Protein AF-A0A2A4J6N5-F1 (afdb_monomer)

Mean predicted aligned error: 14.8 Å

Secondary structure (DSSP, 8-state):
---THHHHHHHHHHHHHHTT-TTTTSS-TTPPPSS-HHHHHHHHHHHHSSSHHHHHHHHHHHHHHHHTGGGHHHHHHHHHHHHHHHHHHHH-HHHHHT-S-HHHHHHHHHHHHHHHHHHHHHSTT-TTSTT-SS-HHHHHHHHHHS-HHHHHHHHHHHHHHHHHHS-HHHHHHHHHHHHHHHHHHHHHSTT-TTSTT-SS-HHHHHHHHHTS-HHHHHHHHHHHHHH-SSTTSTTS-HHHHHHHH-

Solvent-accessible surface area (backbone atoms only — not comparable to full-atom values): 14024 Å² total; per-residue (Å²): 130,89,60,71,58,61,60,49,54,50,53,48,50,54,52,38,57,74,70,61,43,72,70,66,71,73,46,61,95,89,61,76,68,96,69,46,73,67,57,52,51,54,50,50,59,42,63,70,42,86,52,41,70,58,51,52,50,39,50,52,52,38,49,52,35,69,77,38,57,92,46,43,62,62,52,44,50,50,34,29,50,52,27,49,49,36,50,52,44,67,71,34,65,72,56,47,68,67,50,92,45,74,64,56,58,55,46,43,55,50,49,28,53,49,29,49,52,41,34,31,69,59,38,95,74,30,40,86,40,94,84,33,84,41,65,56,67,59,53,50,55,53,40,71,73,42,60,63,90,68,24,47,68,54,52,48,50,54,51,47,50,59,49,60,70,58,32,70,67,52,53,50,46,52,52,49,51,53,52,50,50,50,38,51,44,17,68,71,40,95,73,21,38,49,29,90,85,36,95,50,65,53,66,60,52,53,54,54,39,70,73,43,61,63,92,67,26,50,69,54,51,47,46,57,68,72,67,41,70,37,68,84,40,89,70,28,53,67,70,55,52,57,67,69,71,110

Organism: Heliothis virescens (NCBI:txid7102)

Structure (mmCIF, N/CA/C/O backbone):
data_AF-A0A2A4J6N5-F1
#
_entry.id   AF-A0A2A4J6N5-F1
#
loop_
_atom_site.group_PDB
_atom_site.id
_atom_site.type_symbol
_atom_site.label_atom_id
_atom_site.label_alt_id
_atom_site.label_comp_id
_atom_site.label_asym_id
_atom_site.label_entity_id
_atom_site.label_seq_id
_atom_site.pdbx_PDB_ins_code
_atom_site.Cartn_x
_atom_site.Cartn_y
_atom_site.Cartn_z
_atom_site.occupancy
_atom_site.B_iso_or_equiv
_atom_site.auth_seq_id
_atom_site.auth_comp_id
_atom_site.auth_asym_id
_atom_site.auth_atom_id
_atom_site.pdbx_PDB_model_num
ATOM 1 N N . MET A 1 1 ? 11.118 7.724 3.284 1.00 55.56 1 MET A N 1
ATOM 2 C CA . MET A 1 1 ? 11.619 8.222 1.982 1.00 55.56 1 MET A CA 1
ATOM 3 C C . MET A 1 1 ? 12.336 9.568 2.136 1.00 55.56 1 MET A C 1
ATOM 5 O O . MET A 1 1 ? 11.931 10.538 1.517 1.00 55.56 1 MET A O 1
ATOM 9 N N . LYS A 1 2 ? 13.372 9.665 2.982 1.00 60.84 2 LYS A N 1
ATOM 10 C CA . LYS A 1 2 ? 14.156 10.911 3.144 1.00 60.84 2 LYS A CA 1
ATOM 11 C C . LYS A 1 2 ? 15.589 10.794 2.605 1.00 60.84 2 LYS A C 1
ATOM 13 O O . LYS A 1 2 ? 16.349 11.743 2.703 1.00 60.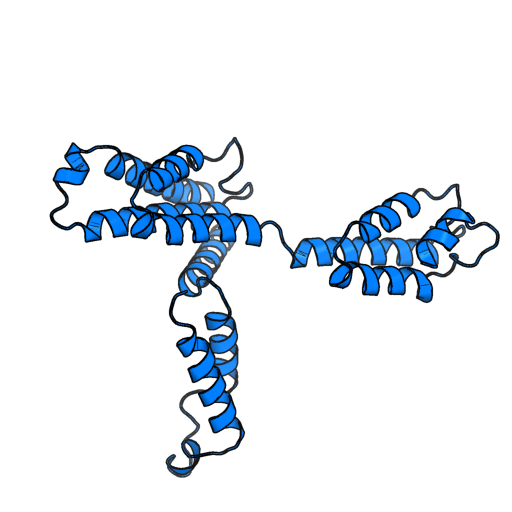84 2 LYS A O 1
ATOM 18 N N . THR A 1 3 ? 15.935 9.649 2.017 1.00 76.56 3 THR A N 1
ATOM 19 C CA . THR A 1 3 ? 17.314 9.313 1.645 1.00 76.56 3 THR A CA 1
ATOM 20 C C . THR A 1 3 ? 17.368 8.898 0.172 1.00 76.56 3 THR A C 1
ATOM 22 O O . THR A 1 3 ? 17.464 7.708 -0.123 1.00 76.56 3 THR A O 1
ATOM 25 N N . PRO A 1 4 ? 17.251 9.852 -0.774 1.00 78.31 4 PRO A N 1
ATOM 26 C CA . PRO A 1 4 ? 17.323 9.555 -2.209 1.00 78.31 4 PRO A CA 1
ATOM 27 C C . PRO A 1 4 ? 18.688 8.982 -2.625 1.00 78.31 4 PRO A C 1
ATOM 29 O O . PRO A 1 4 ? 18.769 8.275 -3.626 1.00 78.31 4 PRO A O 1
ATOM 32 N N . ALA A 1 5 ? 19.733 9.232 -1.826 1.00 85.56 5 ALA A N 1
ATOM 33 C CA . ALA A 1 5 ? 21.075 8.694 -2.026 1.00 85.56 5 ALA A CA 1
ATOM 34 C C . ALA A 1 5 ? 21.085 7.164 -2.171 1.00 85.56 5 ALA A C 1
ATOM 36 O O . ALA A 1 5 ? 21.740 6.666 -3.067 1.00 85.56 5 ALA A O 1
ATOM 37 N N . ILE A 1 6 ? 20.258 6.421 -1.422 1.00 86.44 6 ILE A N 1
ATOM 38 C CA . ILE A 1 6 ? 20.251 4.944 -1.464 1.00 86.44 6 ILE A CA 1
ATOM 39 C C . ILE A 1 6 ? 20.025 4.407 -2.888 1.00 86.44 6 ILE A C 1
ATOM 41 O O . ILE A 1 6 ? 20.745 3.521 -3.343 1.00 86.44 6 ILE A O 1
ATOM 45 N N . GLN A 1 7 ? 19.040 4.949 -3.614 1.00 85.50 7 GLN A N 1
ATOM 46 C CA . GLN A 1 7 ? 18.772 4.522 -4.992 1.00 85.50 7 GLN A CA 1
ATOM 47 C C . GLN A 1 7 ? 19.871 4.986 -5.956 1.00 85.50 7 GLN A C 1
ATOM 49 O O . GLN A 1 7 ? 20.209 4.262 -6.894 1.00 85.50 7 GLN A O 1
ATOM 54 N N . ASN A 1 8 ? 20.419 6.186 -5.740 1.00 88.12 8 ASN A N 1
ATOM 55 C CA . ASN A 1 8 ? 21.475 6.746 -6.580 1.00 88.12 8 ASN A CA 1
ATOM 56 C C . ASN A 1 8 ? 22.780 5.954 -6.427 1.00 88.12 8 ASN A C 1
ATOM 58 O O . ASN A 1 8 ? 23.308 5.462 -7.421 1.00 88.12 8 ASN A O 1
ATOM 62 N N . ASP A 1 9 ? 23.225 5.742 -5.193 1.00 91.12 9 ASP A N 1
ATOM 63 C CA . ASP A 1 9 ? 24.436 5.004 -4.842 1.00 91.12 9 ASP A CA 1
ATOM 64 C C . ASP A 1 9 ? 24.364 3.575 -5.383 1.00 91.12 9 ASP A C 1
ATOM 66 O O . ASP A 1 9 ? 25.301 3.097 -6.024 1.00 91.12 9 ASP A O 1
ATOM 70 N N . PHE A 1 10 ? 23.211 2.913 -5.239 1.00 90.00 10 PHE A N 1
ATOM 71 C CA . PHE A 1 10 ? 23.018 1.578 -5.797 1.00 90.00 10 PHE A CA 1
ATOM 72 C C . PHE A 1 10 ? 23.014 1.571 -7.337 1.00 90.00 10 PHE A C 1
ATOM 74 O O . PHE A 1 10 ? 23.595 0.686 -7.969 1.00 90.00 10 PHE A O 1
ATOM 81 N N . SER A 1 11 ? 22.421 2.587 -7.968 1.00 87.88 11 SER A N 1
ATOM 82 C CA . SER A 1 11 ? 22.464 2.752 -9.430 1.00 87.88 11 SER A CA 1
ATOM 83 C C . SER A 1 11 ? 23.878 3.051 -9.937 1.00 87.88 11 SER A C 1
ATOM 85 O O . SER A 1 11 ? 24.259 2.613 -11.025 1.00 87.88 11 SER A O 1
ATOM 87 N N . TYR A 1 12 ? 24.673 3.798 -9.170 1.00 88.38 12 TYR A N 1
ATOM 88 C CA . TYR A 1 12 ? 26.086 4.034 -9.445 1.00 88.38 12 TYR A CA 1
ATOM 89 C C . TYR A 1 12 ? 26.886 2.735 -9.332 1.00 88.38 12 TYR A C 1
ATOM 91 O O . TYR A 1 12 ? 27.544 2.367 -10.303 1.00 88.38 12 TYR A O 1
ATOM 99 N N . TYR A 1 13 ? 26.735 1.991 -8.231 1.00 86.69 13 TYR A N 1
ATOM 100 C CA . TYR A 1 13 ? 27.351 0.675 -8.037 1.00 86.69 13 TYR A CA 1
ATOM 101 C C . TYR A 1 13 ? 27.088 -0.255 -9.230 1.00 86.69 13 TYR A C 1
ATOM 103 O O . TYR A 1 13 ? 28.033 -0.741 -9.851 1.00 86.69 13 TYR A O 1
ATOM 111 N N . ARG A 1 14 ? 25.821 -0.418 -9.642 1.00 85.44 14 ARG A N 1
ATOM 112 C CA . ARG A 1 14 ? 25.458 -1.265 -10.794 1.00 85.44 14 ARG A CA 1
ATOM 113 C C . ARG A 1 14 ? 26.163 -0.848 -12.085 1.00 85.44 14 ARG A C 1
ATOM 115 O O . ARG A 1 14 ? 26.645 -1.705 -12.825 1.00 85.44 14 ARG A O 1
ATOM 122 N N . ARG A 1 15 ? 26.232 0.459 -12.363 1.00 85.25 15 ARG A N 1
ATOM 123 C CA . ARG A 1 15 ? 26.914 0.984 -13.557 1.00 85.25 15 ARG A CA 1
ATOM 124 C C . ARG A 1 15 ? 28.418 0.722 -13.498 1.00 85.25 15 ARG A C 1
ATOM 126 O O . ARG A 1 15 ? 28.970 0.283 -14.503 1.00 85.25 15 ARG A O 1
ATOM 133 N N . SER A 1 16 ? 29.050 0.936 -12.348 1.00 82.25 16 SER A N 1
ATOM 134 C CA . SER A 1 16 ? 30.488 0.718 -12.150 1.00 82.25 16 SER A CA 1
ATOM 135 C C . SER A 1 16 ? 30.880 -0.752 -12.317 1.00 82.25 16 SER A C 1
ATOM 137 O O . SER A 1 16 ? 31.803 -1.046 -13.076 1.00 82.25 16 SER A O 1
ATOM 139 N N . VAL A 1 17 ? 30.114 -1.673 -11.720 1.00 77.88 17 VAL A N 1
ATOM 140 C CA . VAL A 1 17 ? 30.312 -3.128 -11.866 1.00 77.88 17 VAL A CA 1
ATOM 141 C C . VAL A 1 17 ? 30.115 -3.571 -13.321 1.00 77.88 17 VAL A C 1
ATOM 143 O O . VAL A 1 17 ? 30.950 -4.286 -13.869 1.00 77.88 17 VAL A O 1
ATOM 146 N N . SER A 1 18 ? 29.056 -3.098 -13.994 1.00 75.88 18 SER A N 1
ATOM 147 C CA . SER A 1 18 ? 28.760 -3.482 -15.389 1.00 75.88 18 SER A CA 1
ATOM 148 C C . SER A 1 18 ? 29.803 -3.012 -16.409 1.00 75.88 18 SER A C 1
ATOM 150 O O . SER A 1 18 ? 29.988 -3.655 -17.438 1.00 75.88 18 SER A O 1
ATOM 152 N N . ARG A 1 19 ? 30.487 -1.892 -16.135 1.00 74.81 19 ARG A N 1
ATOM 153 C CA . ARG A 1 19 ? 31.551 -1.344 -16.992 1.00 74.81 19 ARG A CA 1
ATOM 154 C C . ARG A 1 19 ? 32.922 -1.971 -16.712 1.00 74.81 19 ARG A C 1
ATOM 156 O O . ARG A 1 19 ? 33.902 -1.523 -17.295 1.00 74.81 19 ARG A O 1
ATOM 163 N N . GLY A 1 20 ? 33.003 -2.964 -15.821 1.00 65.38 20 GLY A N 1
ATOM 164 C CA . GLY A 1 20 ? 34.258 -3.615 -15.437 1.00 65.38 20 GLY A CA 1
ATOM 165 C C . GLY A 1 20 ? 35.205 -2.735 -14.612 1.00 65.38 20 GLY A C 1
ATOM 166 O O . GLY A 1 20 ? 36.393 -3.028 -14.547 1.00 65.38 20 GLY A O 1
ATOM 167 N N . GLY A 1 21 ? 34.722 -1.644 -14.004 1.00 62.38 21 GLY A N 1
ATOM 168 C CA . GLY A 1 21 ? 35.568 -0.709 -13.254 1.00 62.38 21 GLY A CA 1
ATOM 169 C C . GLY A 1 21 ? 35.817 -1.132 -11.801 1.00 62.38 21 GLY A C 1
ATOM 170 O O . GLY A 1 21 ? 34.884 -1.598 -11.152 1.00 62.38 21 GLY A O 1
ATOM 171 N N . LEU A 1 22 ? 37.050 -0.893 -11.316 1.00 52.12 22 LEU A N 1
ATOM 172 C CA . LEU A 1 22 ? 37.602 -0.932 -9.935 1.00 52.12 22 LEU A CA 1
ATOM 173 C C . LEU A 1 22 ? 37.288 -2.163 -9.058 1.00 52.12 22 LEU A C 1
ATOM 175 O O . LEU A 1 22 ? 38.206 -2.780 -8.541 1.00 52.12 22 LEU A O 1
ATOM 179 N N . ILE A 1 23 ? 36.027 -2.565 -8.925 1.00 54.84 23 ILE A N 1
ATOM 180 C CA . ILE A 1 23 ? 35.565 -3.634 -8.026 1.00 54.84 23 ILE A CA 1
ATOM 181 C C . ILE A 1 23 ? 35.915 -5.026 -8.576 1.00 54.84 23 ILE A C 1
ATOM 183 O O . ILE A 1 23 ? 36.283 -5.912 -7.818 1.00 54.84 23 ILE A O 1
ATOM 187 N N . ASN A 1 24 ? 35.872 -5.208 -9.902 1.00 53.16 24 ASN A N 1
ATOM 188 C CA . ASN A 1 24 ? 36.319 -6.453 -10.541 1.00 53.16 24 ASN A CA 1
ATOM 189 C C . ASN A 1 24 ? 37.847 -6.538 -10.696 1.00 53.16 24 ASN A C 1
ATOM 191 O O . ASN A 1 24 ? 38.357 -7.603 -11.018 1.00 53.16 24 ASN A O 1
ATOM 195 N N . ALA A 1 25 ? 38.570 -5.428 -10.501 1.00 54.19 25 ALA A N 1
ATOM 196 C CA . ALA A 1 25 ? 40.029 -5.385 -10.614 1.00 54.19 25 ALA A CA 1
ATOM 197 C C . ALA A 1 25 ? 40.736 -5.808 -9.311 1.00 54.19 25 ALA A C 1
ATOM 199 O O . ALA A 1 25 ? 41.894 -6.209 -9.356 1.00 54.19 25 ALA A O 1
ATOM 200 N N . GLU A 1 26 ? 40.042 -5.723 -8.171 1.00 55.53 26 GLU A N 1
ATOM 201 C CA . GLU A 1 26 ? 40.533 -6.147 -6.851 1.00 55.53 26 GLU A CA 1
ATOM 202 C C . GLU A 1 26 ? 40.136 -7.590 -6.486 1.00 55.53 26 GLU A C 1
ATOM 204 O O . GLU A 1 26 ? 40.610 -8.116 -5.482 1.00 55.53 26 GLU A O 1
ATOM 209 N N . LEU A 1 27 ? 39.287 -8.245 -7.289 1.00 59.56 27 LEU A N 1
ATOM 210 C CA . LEU A 1 27 ? 38.876 -9.630 -7.056 1.00 59.56 27 LEU A CA 1
ATOM 211 C C . LEU A 1 27 ? 39.990 -10.604 -7.492 1.00 59.56 27 LEU A C 1
ATOM 213 O O . LEU A 1 27 ? 40.470 -10.515 -8.628 1.00 59.56 27 LEU A O 1
ATOM 217 N N . PRO A 1 28 ? 40.411 -11.543 -6.622 1.00 59.88 28 PRO A N 1
ATOM 218 C CA . PRO A 1 28 ? 41.322 -12.621 -6.983 1.00 59.88 28 PRO A CA 1
ATOM 219 C C . PRO A 1 28 ? 40.824 -13.395 -8.216 1.00 59.88 28 PRO A C 1
ATOM 221 O O . PRO A 1 28 ? 39.614 -13.570 -8.396 1.00 59.88 28 PRO A O 1
ATOM 224 N N . PRO A 1 29 ? 41.729 -13.910 -9.067 1.00 56.94 29 PRO A N 1
ATOM 225 C CA . PRO A 1 29 ? 41.333 -14.697 -10.227 1.00 56.94 29 PRO A CA 1
ATOM 226 C C . PRO A 1 29 ? 40.543 -15.940 -9.787 1.00 56.94 29 PRO A C 1
ATOM 228 O O . PRO A 1 29 ? 41.091 -16.831 -9.141 1.00 56.94 29 PRO A O 1
ATOM 231 N N . GLY A 1 30 ? 39.259 -15.991 -10.155 1.00 63.00 30 GLY A N 1
ATOM 232 C CA . GLY A 1 30 ? 38.340 -17.088 -9.830 1.00 63.00 30 GLY A CA 1
ATOM 233 C C . GLY A 1 30 ? 37.212 -16.735 -8.854 1.00 63.00 30 GLY A C 1
ATOM 234 O O . GLY A 1 30 ? 36.325 -17.564 -8.667 1.00 63.00 30 GLY A O 1
ATOM 235 N N . GLU A 1 31 ? 37.196 -15.531 -8.271 1.00 61.59 31 GLU A N 1
ATOM 236 C CA . GLU A 1 31 ? 36.086 -15.079 -7.422 1.00 61.59 31 GLU A CA 1
ATOM 237 C C . GLU A 1 31 ? 35.039 -14.291 -8.221 1.00 61.59 31 GLU A C 1
ATOM 239 O O . GLU A 1 31 ? 35.338 -13.306 -8.898 1.00 61.59 31 GLU A O 1
ATOM 244 N N . GLU A 1 32 ? 3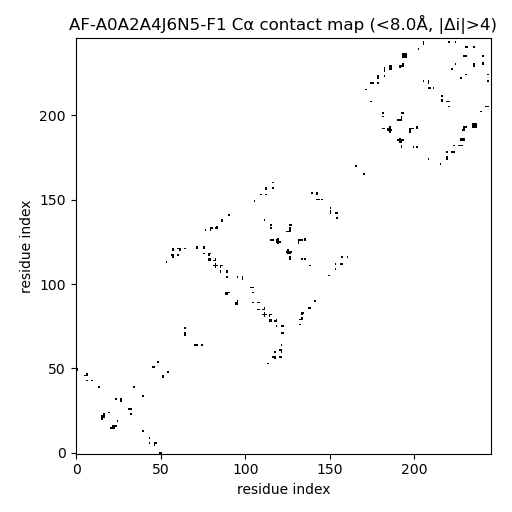3.782 -14.735 -8.143 1.00 60.75 32 GLU A N 1
ATOM 245 C CA . GLU A 1 32 ? 32.648 -13.982 -8.670 1.00 60.75 32 GLU A CA 1
ATOM 246 C C . GLU A 1 32 ? 32.354 -12.754 -7.792 1.00 60.75 32 GLU A C 1
ATOM 248 O O . GLU A 1 32 ? 32.558 -12.789 -6.575 1.00 60.75 32 GLU A O 1
ATOM 253 N N . PRO A 1 33 ? 31.826 -11.660 -8.369 1.00 65.88 33 PRO A N 1
ATOM 254 C CA . PRO A 1 33 ? 31.391 -10.519 -7.578 1.00 65.88 33 PRO A CA 1
ATOM 255 C C . PRO A 1 33 ? 30.369 -10.951 -6.518 1.00 65.88 33 PRO A C 1
ATOM 257 O O . PRO A 1 33 ? 29.390 -11.628 -6.827 1.00 65.88 33 PRO A O 1
ATOM 260 N N . HIS A 1 34 ? 30.545 -10.477 -5.278 1.00 68.94 34 HIS A N 1
ATOM 261 C CA . HIS A 1 34 ? 29.660 -10.788 -4.142 1.00 68.94 34 HIS A CA 1
ATOM 262 C C . HIS A 1 34 ? 28.165 -10.526 -4.405 1.00 68.94 34 HIS A C 1
ATOM 264 O O . HIS A 1 34 ? 27.308 -11.094 -3.730 1.00 68.94 34 HIS A O 1
ATOM 270 N N . ILE A 1 35 ? 27.838 -9.651 -5.361 1.00 80.25 35 ILE A N 1
ATOM 271 C CA . ILE A 1 35 ? 26.467 -9.372 -5.785 1.00 80.25 35 ILE A CA 1
ATOM 272 C C . ILE A 1 35 ? 26.322 -9.762 -7.254 1.00 80.25 35 ILE A C 1
ATOM 274 O O . ILE A 1 35 ? 26.817 -9.075 -8.150 1.00 80.25 35 ILE A O 1
ATOM 278 N N . THR A 1 36 ? 25.579 -10.838 -7.503 1.00 84.00 36 THR A N 1
ATOM 279 C CA . THR A 1 36 ? 25.246 -11.281 -8.859 1.00 84.00 36 THR A CA 1
ATOM 280 C C . THR A 1 36 ? 24.264 -10.319 -9.535 1.00 84.00 36 THR A C 1
ATOM 282 O O . THR A 1 36 ? 23.522 -9.570 -8.886 1.00 84.00 36 THR A O 1
ATOM 285 N N . ALA A 1 37 ? 24.202 -10.361 -10.870 1.00 82.19 37 ALA A N 1
ATOM 286 C CA . ALA A 1 37 ? 23.266 -9.542 -11.643 1.00 82.19 37 ALA A CA 1
ATOM 287 C C . ALA A 1 37 ? 21.795 -9.792 -11.252 1.00 82.19 37 ALA A C 1
ATOM 289 O O . ALA A 1 37 ? 20.987 -8.859 -11.236 1.00 82.19 37 ALA A O 1
ATOM 290 N N . GLU A 1 38 ? 21.450 -11.032 -10.895 1.00 86.19 38 GLU A N 1
ATOM 291 C CA . GLU A 1 38 ? 20.110 -11.398 -10.436 1.00 86.19 38 GLU A CA 1
ATOM 292 C C . GLU A 1 38 ? 19.759 -10.711 -9.109 1.00 86.19 38 GLU A C 1
ATOM 294 O O . GLU A 1 38 ? 18.724 -10.041 -9.008 1.00 86.19 38 GLU A O 1
ATOM 299 N N . VAL A 1 39 ? 20.641 -10.814 -8.109 1.00 88.25 39 VAL A N 1
ATOM 300 C CA . VAL A 1 39 ? 20.452 -10.168 -6.802 1.00 88.25 39 VAL A CA 1
ATOM 301 C C . VAL A 1 39 ? 20.369 -8.652 -6.976 1.00 88.25 39 VAL A C 1
ATOM 303 O O . VAL A 1 39 ? 19.477 -8.014 -6.411 1.00 88.25 39 VAL A O 1
ATOM 306 N N . ALA A 1 40 ? 21.202 -8.069 -7.842 1.00 87.31 40 ALA A N 1
ATOM 307 C CA . ALA A 1 40 ? 21.172 -6.636 -8.117 1.00 87.31 40 ALA A CA 1
ATOM 308 C C . ALA A 1 40 ? 19.843 -6.161 -8.745 1.00 87.31 40 ALA A C 1
ATOM 310 O O . ALA A 1 40 ? 19.360 -5.060 -8.445 1.00 87.31 40 ALA A O 1
ATOM 311 N N . ASN A 1 41 ? 19.221 -6.982 -9.596 1.00 87.81 41 ASN A N 1
ATOM 312 C CA . ASN A 1 41 ? 17.899 -6.694 -10.155 1.00 87.81 41 ASN A CA 1
ATOM 313 C C . ASN A 1 41 ? 16.808 -6.747 -9.075 1.00 87.81 41 ASN A C 1
ATOM 315 O O . ASN A 1 41 ? 16.001 -5.818 -8.986 1.00 87.81 41 ASN A O 1
ATOM 319 N N . ARG A 1 42 ? 16.824 -7.765 -8.203 1.00 89.06 42 ARG A N 1
ATOM 320 C CA . ARG A 1 42 ? 15.887 -7.867 -7.066 1.00 89.06 42 ARG A CA 1
ATOM 321 C C . ARG A 1 42 ? 16.026 -6.679 -6.108 1.00 89.06 42 ARG A C 1
ATOM 323 O O . ARG A 1 42 ? 15.026 -6.072 -5.733 1.00 89.06 42 ARG A O 1
ATOM 330 N N . MET A 1 43 ? 17.257 -6.282 -5.788 1.00 89.69 43 MET A N 1
ATOM 331 C CA . MET A 1 43 ? 17.537 -5.095 -4.969 1.00 89.69 43 MET A CA 1
ATOM 332 C C . MET A 1 43 ? 17.029 -3.804 -5.626 1.00 89.69 43 MET A C 1
ATOM 334 O O . MET A 1 43 ? 16.488 -2.936 -4.943 1.00 89.69 43 MET A O 1
ATOM 338 N N . SER A 1 44 ? 17.146 -3.680 -6.952 1.00 88.12 44 SER A N 1
ATOM 339 C CA . SER A 1 44 ? 16.625 -2.515 -7.682 1.00 88.12 44 SER A CA 1
ATOM 340 C C . SER A 1 44 ? 15.105 -2.407 -7.550 1.00 88.12 44 SER A C 1
ATOM 342 O O . SER A 1 44 ? 14.594 -1.329 -7.253 1.00 88.12 44 SER A O 1
ATOM 344 N N . LEU A 1 45 ? 14.387 -3.524 -7.718 1.00 85.81 45 LEU A N 1
ATOM 345 C CA . LEU A 1 45 ? 12.933 -3.575 -7.534 1.00 85.81 45 LEU A CA 1
ATOM 346 C C . LEU A 1 45 ? 12.534 -3.289 -6.084 1.00 85.81 45 LEU A C 1
ATOM 348 O O . LEU A 1 45 ? 11.578 -2.551 -5.850 1.00 85.81 45 LEU A O 1
ATOM 352 N N . PHE A 1 46 ? 13.291 -3.816 -5.120 1.00 87.50 46 PHE A N 1
ATOM 353 C CA . PHE A 1 46 ? 13.077 -3.555 -3.701 1.00 87.50 46 PHE A CA 1
ATOM 354 C C . PHE A 1 46 ? 13.196 -2.059 -3.387 1.00 87.50 46 PHE A C 1
ATOM 356 O O . PHE A 1 46 ? 12.258 -1.470 -2.852 1.00 87.50 46 PHE A O 1
ATOM 363 N N . TYR A 1 47 ? 14.297 -1.405 -3.772 1.00 85.31 47 TYR A N 1
ATOM 364 C CA . TYR A 1 47 ? 14.501 0.016 -3.478 1.00 85.31 47 TYR A CA 1
ATOM 365 C C . TYR A 1 47 ? 13.628 0.958 -4.304 1.00 85.31 47 TYR A C 1
ATOM 367 O O . TYR A 1 47 ? 13.400 2.079 -3.854 1.00 85.31 47 TYR A O 1
ATOM 375 N N . ALA A 1 48 ? 13.115 0.536 -5.465 1.00 80.75 48 ALA A N 1
ATOM 376 C CA . ALA A 1 48 ? 12.157 1.320 -6.248 1.00 80.75 48 ALA A CA 1
ATOM 377 C C . ALA A 1 48 ? 10.828 1.540 -5.501 1.00 80.75 48 ALA A C 1
ATOM 379 O O . ALA A 1 48 ? 10.131 2.528 -5.747 1.00 80.75 48 ALA A O 1
ATOM 380 N N . GLN A 1 49 ? 10.481 0.653 -4.563 1.00 73.88 49 GLN A N 1
ATOM 381 C CA . GLN A 1 49 ? 9.269 0.780 -3.763 1.00 73.88 49 GLN A CA 1
ATOM 382 C C . GLN A 1 49 ? 9.357 1.940 -2.770 1.00 73.88 49 GLN A C 1
ATOM 384 O O . GLN A 1 49 ? 10.385 2.209 -2.149 1.00 73.88 49 GLN A O 1
ATOM 389 N N . ALA A 1 50 ? 8.223 2.605 -2.549 1.00 72.81 50 ALA A N 1
ATOM 390 C CA . ALA A 1 50 ? 8.140 3.711 -1.601 1.00 72.81 50 ALA A CA 1
ATOM 391 C C . ALA A 1 50 ? 8.423 3.288 -0.147 1.00 72.81 50 ALA A C 1
ATOM 393 O O . ALA A 1 50 ? 9.020 4.042 0.628 1.00 72.81 50 ALA A O 1
ATOM 394 N N . THR A 1 51 ? 7.989 2.080 0.214 1.00 73.94 51 THR A N 1
ATOM 395 C CA . THR A 1 51 ? 8.148 1.466 1.538 1.00 73.94 51 THR A CA 1
ATOM 396 C C . THR A 1 51 ? 8.553 -0.004 1.376 1.00 73.94 51 THR A C 1
ATOM 398 O O . THR A 1 51 ? 7.707 -0.885 1.531 1.00 73.94 51 THR A O 1
ATOM 401 N N . PRO A 1 52 ? 9.830 -0.285 1.053 1.00 78.69 52 PRO A N 1
ATOM 402 C CA . PRO A 1 52 ? 10.283 -1.620 0.651 1.00 78.69 52 PRO A CA 1
ATOM 403 C C . PRO A 1 52 ? 9.988 -2.711 1.688 1.00 78.69 52 PRO A C 1
ATOM 405 O O . PRO A 1 52 ? 9.379 -3.725 1.367 1.00 78.69 52 PRO A O 1
ATOM 408 N N . MET A 1 53 ? 10.320 -2.461 2.959 1.00 83.19 53 MET A N 1
ATOM 409 C CA . MET A 1 53 ? 10.089 -3.422 4.048 1.00 83.19 53 MET A CA 1
ATOM 410 C C . MET A 1 53 ? 8.605 -3.728 4.258 1.00 83.19 53 MET A C 1
ATOM 412 O O . MET A 1 53 ? 8.233 -4.872 4.488 1.00 83.19 53 MET A O 1
ATOM 416 N N . LEU A 1 54 ? 7.748 -2.710 4.157 1.00 79.75 54 LEU A N 1
ATOM 417 C CA . LEU A 1 54 ? 6.311 -2.897 4.331 1.00 79.75 54 LEU A CA 1
ATOM 418 C C . LEU A 1 54 ? 5.707 -3.678 3.162 1.00 79.75 54 LEU A C 1
ATOM 420 O O . LEU A 1 54 ? 4.847 -4.515 3.386 1.00 79.75 54 LEU A O 1
ATOM 424 N N . LYS A 1 55 ? 6.198 -3.451 1.937 1.00 80.06 55 LYS A N 1
ATOM 425 C CA . LYS A 1 55 ? 5.779 -4.207 0.753 1.00 80.06 55 LYS A CA 1
ATOM 426 C C . LYS A 1 55 ? 6.098 -5.695 0.900 1.00 80.06 55 LYS A C 1
ATOM 428 O O . LYS A 1 55 ? 5.210 -6.511 0.681 1.00 80.06 55 LYS A O 1
ATOM 433 N N . VAL A 1 56 ? 7.314 -6.024 1.342 1.00 86.06 56 VAL A N 1
ATOM 434 C CA . VAL A 1 56 ? 7.716 -7.415 1.613 1.00 86.06 56 VAL A CA 1
ATOM 435 C C . VAL A 1 56 ? 6.849 -8.033 2.710 1.00 86.06 56 VAL A C 1
ATOM 437 O O . VAL A 1 56 ? 6.389 -9.159 2.557 1.00 86.06 56 VAL A O 1
ATOM 440 N N . LEU A 1 57 ? 6.568 -7.298 3.790 1.00 85.94 57 LEU A N 1
ATOM 441 C CA . LEU A 1 57 ? 5.719 -7.802 4.871 1.00 85.94 57 LEU A CA 1
ATOM 442 C C . LEU A 1 57 ? 4.276 -8.060 4.404 1.00 85.94 57 LEU A C 1
ATOM 444 O O . LEU A 1 57 ? 3.698 -9.093 4.736 1.00 85.94 57 LEU A O 1
ATOM 448 N N . SER A 1 58 ? 3.707 -7.155 3.604 1.00 84.81 58 SER A N 1
ATOM 449 C CA . SER A 1 58 ? 2.385 -7.327 2.994 1.00 84.81 58 SER A CA 1
ATOM 450 C C . SER A 1 58 ? 2.332 -8.538 2.060 1.00 84.81 58 SER A C 1
ATOM 452 O O . SER A 1 58 ? 1.375 -9.309 2.121 1.00 84.81 58 SER A O 1
ATOM 454 N N . GLU A 1 59 ? 3.353 -8.736 1.223 1.00 85.00 59 GLU A N 1
ATOM 455 C CA . GLU A 1 59 ? 3.456 -9.896 0.327 1.00 85.00 59 GLU A CA 1
ATOM 456 C C . GLU A 1 59 ? 3.585 -11.204 1.108 1.00 85.00 59 GLU A C 1
ATOM 458 O O . GLU A 1 59 ? 2.834 -12.138 0.842 1.00 85.00 59 GLU A O 1
ATOM 463 N N . ALA A 1 60 ? 4.453 -11.244 2.120 1.00 87.81 60 ALA A N 1
ATOM 464 C CA . ALA A 1 60 ? 4.634 -12.413 2.976 1.00 87.81 60 ALA A CA 1
ATOM 465 C C . ALA A 1 60 ? 3.351 -12.768 3.744 1.00 87.81 60 ALA A C 1
ATOM 467 O O . ALA A 1 60 ? 2.993 -13.936 3.844 1.00 87.81 60 ALA A O 1
ATOM 468 N N . THR A 1 61 ? 2.621 -11.764 4.239 1.00 85.06 61 THR A N 1
ATOM 469 C CA . THR A 1 61 ? 1.353 -11.991 4.951 1.00 85.06 61 THR A CA 1
ATOM 470 C C . THR A 1 61 ? 0.270 -12.479 3.986 1.00 85.06 61 THR A C 1
ATOM 472 O O . THR A 1 61 ? -0.484 -13.390 4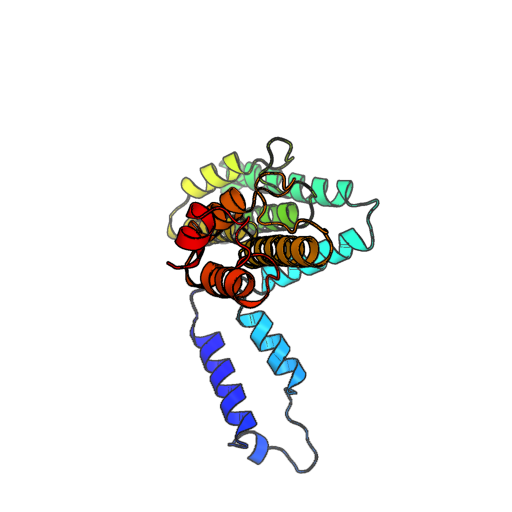.313 1.00 85.06 61 THR A O 1
ATOM 475 N N . SER A 1 62 ? 0.227 -11.932 2.768 1.00 86.12 62 SER A N 1
ATOM 476 C CA . SER A 1 62 ? -0.688 -12.404 1.719 1.00 86.12 62 SER A CA 1
ATOM 477 C C . SER A 1 62 ? -0.379 -13.848 1.318 1.00 86.12 62 SER A C 1
ATOM 479 O O . SER A 1 62 ? -1.293 -14.650 1.158 1.00 86.12 62 SER A O 1
ATOM 481 N N . GLN A 1 63 ? 0.902 -14.200 1.188 1.00 87.50 63 GLN A N 1
ATOM 482 C CA . GLN A 1 63 ? 1.334 -15.567 0.909 1.00 87.50 63 GLN A CA 1
ATOM 483 C C . GLN A 1 63 ? 0.937 -16.520 2.042 1.00 87.50 63 GLN A C 1
ATOM 485 O O . GLN A 1 63 ? 0.322 -17.546 1.770 1.00 87.50 63 GLN A O 1
ATOM 490 N N . PHE A 1 64 ? 1.201 -16.147 3.297 1.00 89.25 64 PHE A N 1
ATOM 491 C CA . PHE A 1 64 ? 0.810 -16.929 4.470 1.00 89.25 64 PHE A CA 1
ATOM 492 C C . PHE A 1 64 ? -0.695 -17.227 4.486 1.00 89.25 64 PHE A C 1
ATOM 494 O O . PHE A 1 64 ? -1.097 -18.369 4.699 1.00 89.25 64 PHE A O 1
ATOM 501 N N . VAL A 1 65 ? -1.531 -16.224 4.209 1.00 88.06 65 VAL A N 1
ATOM 502 C CA . VAL A 1 65 ? -2.989 -16.400 4.149 1.00 88.06 65 VAL A CA 1
ATOM 503 C C . VAL A 1 65 ? -3.425 -17.236 2.948 1.00 88.06 65 VAL A C 1
ATOM 505 O O . VAL A 1 65 ? -4.349 -18.034 3.065 1.00 88.06 65 VAL A O 1
ATOM 508 N N . ASN A 1 66 ? -2.762 -17.102 1.799 1.00 86.44 66 ASN A N 1
ATOM 509 C CA . ASN A 1 66 ? -3.062 -17.933 0.632 1.00 86.44 66 ASN A CA 1
ATOM 510 C C . ASN A 1 66 ? -2.717 -19.410 0.867 1.00 86.44 66 ASN A C 1
ATOM 512 O O . ASN A 1 66 ? -3.431 -20.281 0.377 1.00 86.44 66 ASN A O 1
ATOM 516 N N . GLU A 1 67 ? -1.652 -19.690 1.619 1.00 91.00 67 GLU A N 1
ATOM 517 C CA . GLU A 1 67 ? -1.262 -21.045 2.026 1.00 91.00 67 GLU A CA 1
ATOM 518 C C . GLU A 1 67 ? -2.171 -21.599 3.140 1.00 91.00 67 GLU A C 1
ATOM 520 O O . GLU A 1 67 ? -2.395 -22.805 3.202 1.00 91.00 67 GLU A O 1
ATOM 525 N N . ASN A 1 68 ? -2.752 -20.723 3.971 1.00 90.25 68 ASN A N 1
ATOM 526 C CA . ASN A 1 68 ? -3.593 -21.068 5.123 1.00 90.25 68 ASN A CA 1
ATOM 527 C C . ASN A 1 68 ? -4.977 -20.398 5.037 1.00 90.25 68 ASN A C 1
ATOM 529 O O . ASN A 1 68 ? -5.424 -19.735 5.972 1.00 90.25 68 ASN A O 1
ATOM 533 N N . GLN A 1 69 ? -5.683 -20.577 3.913 1.00 79.19 69 GLN A N 1
ATOM 534 C CA . GLN A 1 69 ? -7.004 -19.969 3.682 1.00 79.19 69 GLN A CA 1
ATOM 535 C C . GLN A 1 69 ? -8.031 -20.120 4.823 1.00 79.19 69 GLN A C 1
ATOM 537 O O . GLN A 1 69 ? -8.735 -19.138 5.075 1.00 79.19 69 GLN A O 1
ATOM 542 N N . PRO A 1 70 ? -8.159 -21.269 5.528 1.00 84.19 70 PRO A N 1
ATOM 543 C CA . PRO A 1 70 ? -9.112 -21.373 6.638 1.00 84.19 70 PRO A CA 1
ATOM 544 C C . PRO A 1 70 ? -8.814 -20.411 7.803 1.00 84.19 70 PRO A C 1
ATOM 546 O O . PRO A 1 70 ? -9.731 -20.076 8.545 1.00 84.19 70 PRO A O 1
ATOM 549 N N . ASP A 1 71 ? -7.584 -19.903 7.928 1.00 83.38 71 ASP A N 1
ATOM 550 C CA . ASP A 1 71 ? -7.164 -18.974 8.987 1.00 83.38 71 ASP A CA 1
ATOM 551 C C . ASP A 1 71 ? -7.233 -17.491 8.576 1.00 83.38 71 ASP A C 1
ATOM 553 O O . ASP A 1 71 ? -6.755 -16.612 9.306 1.00 83.38 71 ASP A O 1
ATOM 557 N N . LEU A 1 72 ? -7.831 -17.169 7.422 1.00 87.31 72 LEU A N 1
ATOM 558 C CA . LEU A 1 72 ? -7.999 -15.784 6.961 1.00 87.31 72 LEU A CA 1
ATOM 559 C C . LEU A 1 72 ? -8.741 -14.924 7.999 1.00 87.31 72 LEU A C 1
ATOM 561 O O . LEU A 1 72 ? -8.325 -13.799 8.293 1.00 87.31 72 LEU A O 1
ATOM 565 N N . GLU A 1 73 ? -9.831 -15.447 8.560 1.00 87.62 73 GLU A N 1
ATOM 566 C CA . GLU A 1 73 ? -10.639 -14.732 9.552 1.00 87.62 73 GLU A CA 1
ATOM 567 C C . GLU A 1 73 ? -9.836 -14.498 10.838 1.00 87.62 73 GLU A C 1
ATOM 569 O O . GLU A 1 73 ? -9.687 -13.354 11.259 1.00 87.62 73 GLU A O 1
ATOM 574 N N . ASN A 1 74 ? -9.172 -15.535 11.359 1.00 89.81 74 ASN A N 1
ATOM 575 C CA . ASN A 1 74 ? -8.295 -15.442 12.532 1.00 89.81 74 ASN A CA 1
ATOM 576 C C . ASN A 1 74 ? -7.170 -14.410 12.334 1.00 89.81 74 ASN A C 1
ATOM 578 O O . ASN A 1 74 ? -6.872 -13.603 13.221 1.00 89.81 74 ASN A O 1
ATOM 582 N N . THR A 1 75 ? -6.549 -14.405 11.152 1.00 89.44 75 THR A N 1
ATOM 583 C CA . THR A 1 75 ? -5.453 -13.486 10.816 1.00 89.44 75 THR A CA 1
ATOM 584 C C . THR A 1 75 ? -5.949 -12.044 10.751 1.00 89.44 75 THR A C 1
ATOM 586 O O . THR A 1 75 ? -5.374 -11.148 11.376 1.00 89.44 75 THR A O 1
ATOM 589 N N . THR A 1 76 ? -7.040 -11.801 10.023 1.00 89.94 76 THR A N 1
ATOM 590 C CA . THR A 1 76 ? -7.613 -10.455 9.875 1.00 89.94 76 THR A CA 1
ATOM 591 C C . THR A 1 76 ? -8.189 -9.938 11.195 1.00 89.94 76 THR A C 1
ATOM 593 O O . THR A 1 76 ? -7.971 -8.772 11.542 1.00 89.94 76 THR A O 1
ATOM 596 N N . GLU A 1 77 ? -8.830 -10.790 11.994 1.00 92.19 77 GLU A N 1
ATOM 597 C CA . GLU A 1 77 ? -9.309 -10.446 13.332 1.00 92.19 77 GLU A CA 1
ATOM 598 C C . GLU A 1 77 ? -8.149 -10.062 14.259 1.00 92.19 77 GLU A C 1
ATOM 600 O O . GLU A 1 77 ? -8.215 -9.009 14.905 1.00 92.19 77 GLU A O 1
ATOM 605 N N . THR A 1 78 ? -7.058 -10.833 14.258 1.00 92.00 78 THR A N 1
ATOM 606 C CA . THR A 1 78 ? -5.850 -10.542 15.048 1.00 92.00 78 THR A CA 1
ATOM 607 C C . THR A 1 78 ? -5.260 -9.184 14.675 1.00 92.00 78 THR A C 1
ATOM 609 O O . THR A 1 78 ? -5.062 -8.334 15.549 1.00 92.00 78 THR A O 1
ATOM 612 N N . LEU A 1 79 ? -5.061 -8.923 13.377 1.00 91.75 79 LEU A N 1
ATOM 613 C CA . LEU A 1 79 ? -4.561 -7.633 12.885 1.00 91.75 79 LEU A CA 1
ATOM 614 C C . LEU A 1 79 ? -5.476 -6.475 13.311 1.00 91.75 79 LEU A C 1
ATOM 616 O O . LE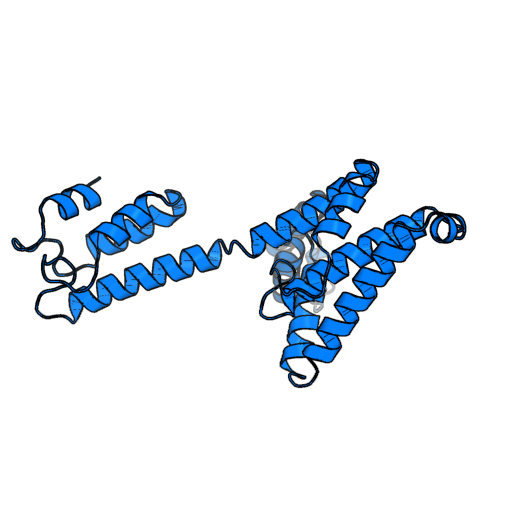U A 1 79 ? -4.996 -5.431 13.766 1.00 91.75 79 LEU A O 1
ATOM 620 N N . SER A 1 80 ? -6.795 -6.666 13.216 1.00 91.88 80 SER A N 1
ATOM 621 C CA . SER A 1 80 ? -7.771 -5.643 13.598 1.00 91.88 80 SER A CA 1
ATOM 622 C C . SER A 1 80 ? -7.784 -5.369 15.101 1.00 91.88 80 SER A C 1
ATOM 624 O O . SER A 1 80 ? -7.870 -4.215 15.527 1.00 91.88 80 SER A O 1
ATOM 626 N N . THR A 1 81 ? -7.649 -6.415 15.913 1.00 93.12 81 THR A N 1
ATOM 627 C CA . THR A 1 81 ? -7.627 -6.324 17.373 1.00 93.12 81 THR A CA 1
ATOM 628 C C . THR A 1 81 ? -6.364 -5.620 17.835 1.00 93.12 81 THR A C 1
ATOM 630 O O . THR A 1 81 ? -6.443 -4.685 18.630 1.00 93.12 81 THR A O 1
ATOM 633 N N . MET A 1 82 ? -5.208 -5.968 17.267 1.00 93.25 82 MET A N 1
ATOM 634 C CA . MET A 1 82 ? -3.956 -5.266 17.544 1.00 93.25 82 MET A CA 1
ATOM 635 C C . MET A 1 82 ? -4.046 -3.782 17.160 1.00 93.25 82 MET A C 1
ATOM 637 O O . MET A 1 82 ? -3.646 -2.927 17.949 1.00 93.25 82 MET A O 1
ATOM 641 N N . ALA A 1 83 ? -4.638 -3.449 16.006 1.00 90.38 83 ALA A N 1
ATOM 642 C CA . ALA A 1 83 ? -4.816 -2.056 15.593 1.00 90.38 83 ALA A CA 1
ATOM 643 C C . ALA A 1 83 ? -5.714 -1.275 16.572 1.00 90.38 83 ALA A C 1
ATOM 645 O O . ALA A 1 83 ? -5.376 -0.151 16.956 1.00 90.38 83 ALA A O 1
ATOM 646 N N . LYS A 1 84 ? -6.815 -1.885 17.037 1.00 90.25 84 LYS A N 1
ATOM 647 C CA . LYS A 1 84 ? -7.697 -1.312 18.071 1.00 90.25 84 LYS A CA 1
ATOM 648 C C . LYS A 1 84 ? -6.965 -1.102 19.391 1.00 90.25 84 LYS A C 1
ATOM 650 O O . LYS A 1 84 ? -7.120 -0.048 20.003 1.00 90.25 84 LYS A O 1
ATOM 655 N N . VAL A 1 85 ? -6.173 -2.080 19.829 1.00 92.31 85 VAL A N 1
ATOM 656 C CA . VAL A 1 85 ? -5.379 -1.981 21.061 1.00 92.31 85 VAL A CA 1
ATOM 657 C C . VAL A 1 85 ? -4.382 -0.832 20.949 1.00 92.31 85 VAL A C 1
ATOM 659 O O . VAL A 1 85 ? -4.336 0.001 21.851 1.00 92.31 85 VAL A O 1
ATOM 662 N N . CYS A 1 86 ? -3.659 -0.710 19.831 1.00 89.31 86 CYS A N 1
ATOM 663 C CA . CYS A 1 86 ? -2.751 0.414 19.604 1.00 89.31 86 CYS A CA 1
ATOM 664 C C . CYS A 1 86 ? -3.475 1.765 19.683 1.00 89.31 86 CYS A C 1
ATOM 666 O O . CYS A 1 86 ? -2.992 2.666 20.368 1.00 89.31 86 CYS A O 1
ATOM 668 N N . LEU A 1 87 ? -4.641 1.900 19.041 1.00 87.81 87 LEU A N 1
ATOM 669 C CA . LEU A 1 87 ? -5.434 3.129 19.108 1.00 87.81 87 LEU A CA 1
ATOM 670 C C . LEU A 1 87 ? -5.862 3.441 20.550 1.00 87.81 87 LEU A C 1
ATOM 672 O O . LEU A 1 87 ? -5.612 4.539 21.037 1.00 87.81 87 LEU A O 1
ATOM 676 N N . ARG A 1 88 ? -6.424 2.466 21.275 1.00 89.75 88 ARG A N 1
ATOM 677 C CA . ARG A 1 88 ? -6.868 2.647 22.670 1.00 89.75 88 ARG A CA 1
ATOM 678 C C . ARG A 1 88 ? -5.724 2.970 23.629 1.00 89.75 88 ARG A C 1
ATOM 680 O O . ARG A 1 88 ? -5.906 3.772 24.545 1.00 89.75 88 ARG A O 1
ATOM 687 N N . MET A 1 89 ? -4.555 2.368 23.420 1.00 88.19 89 MET A N 1
ATOM 688 C CA . MET A 1 89 ? -3.346 2.674 24.187 1.00 88.19 89 MET A CA 1
ATOM 689 C C . MET A 1 89 ? -2.900 4.121 23.985 1.00 88.19 89 MET A C 1
ATOM 691 O O . MET A 1 89 ? -2.452 4.751 24.937 1.00 88.19 89 MET A O 1
ATOM 695 N N . LEU A 1 90 ? -3.031 4.642 22.764 1.00 85.69 90 LEU A N 1
ATOM 696 C CA . LEU A 1 90 ? -2.643 6.006 22.415 1.00 85.69 90 LEU A CA 1
ATOM 697 C C . LEU A 1 90 ? -3.698 7.053 22.809 1.00 85.69 90 LEU A C 1
ATOM 699 O O . LEU A 1 90 ? -3.338 8.174 23.160 1.00 85.69 90 LEU A O 1
ATOM 703 N N . GLU A 1 91 ? -4.985 6.700 22.782 1.00 88.06 91 GLU A N 1
ATOM 704 C CA . GLU A 1 91 ? -6.087 7.571 23.214 1.00 88.06 91 GLU A CA 1
ATOM 705 C C . GLU A 1 91 ? -6.130 7.761 24.733 1.00 88.06 91 GLU A C 1
ATOM 707 O O . GLU A 1 91 ? -6.588 8.799 25.209 1.00 88.06 91 GLU A O 1
ATOM 712 N N . ASN A 1 92 ? -5.690 6.766 25.509 1.00 87.75 92 ASN A N 1
ATOM 713 C CA . ASN A 1 92 ? -5.754 6.827 26.962 1.00 87.75 92 ASN A CA 1
ATOM 714 C C . ASN A 1 92 ? -4.509 7.524 27.544 1.00 87.75 92 ASN A C 1
ATOM 716 O O . ASN A 1 92 ? -3.449 6.898 27.638 1.00 87.75 92 ASN A O 1
ATOM 720 N N . PRO A 1 93 ? -4.622 8.770 28.046 1.00 83.00 93 PRO A N 1
ATOM 721 C CA . PRO A 1 93 ? -3.473 9.513 28.555 1.00 83.00 93 PRO A CA 1
ATOM 722 C C . PRO A 1 93 ? -2.820 8.841 29.768 1.00 83.00 93 PRO A C 1
ATOM 724 O O . PRO A 1 93 ? -1.626 9.020 29.980 1.00 83.00 93 PRO A O 1
ATOM 727 N N . LYS A 1 94 ? -3.559 8.028 30.541 1.00 85.50 94 LYS A N 1
ATOM 728 C CA . LYS A 1 94 ? -2.988 7.273 31.670 1.00 85.50 94 LYS A CA 1
ATOM 729 C C . LYS A 1 94 ? -2.025 6.188 31.195 1.00 85.50 94 LYS A C 1
ATOM 731 O O . LYS A 1 94 ? -1.002 5.981 31.832 1.00 85.50 94 LYS A O 1
ATOM 736 N N . LEU A 1 95 ? -2.342 5.516 30.086 1.00 83.38 95 LEU A N 1
ATOM 737 C CA . LEU A 1 95 ? -1.468 4.503 29.488 1.00 83.38 95 LEU A CA 1
ATOM 738 C C . LEU A 1 95 ? -0.279 5.160 28.789 1.00 83.38 95 LEU A C 1
ATOM 740 O O . LEU A 1 95 ? 0.849 4.705 28.941 1.00 83.38 95 LEU A O 1
ATOM 744 N N . VAL A 1 96 ? -0.510 6.278 28.099 1.00 80.38 96 VAL A N 1
ATOM 745 C CA . VAL A 1 96 ? 0.576 7.048 27.479 1.00 80.38 96 VAL A CA 1
ATOM 746 C C . VAL A 1 96 ? 1.553 7.579 28.529 1.00 80.38 96 VAL A C 1
ATOM 748 O O . VAL A 1 96 ? 2.760 7.508 28.321 1.00 80.38 96 VAL A O 1
ATOM 751 N N . ALA A 1 97 ? 1.062 8.046 29.680 1.00 81.44 97 ALA A N 1
ATOM 752 C CA . ALA A 1 97 ? 1.905 8.508 30.785 1.00 81.44 97 ALA A CA 1
ATOM 753 C C . ALA A 1 97 ? 2.748 7.387 31.420 1.00 81.44 97 ALA A C 1
ATOM 755 O O . ALA A 1 97 ? 3.774 7.671 32.031 1.00 81.44 97 ALA A O 1
ATOM 756 N N . GLN A 1 98 ? 2.343 6.120 31.270 1.00 84.12 98 GLN A N 1
ATOM 757 C CA . GLN A 1 98 ? 3.145 4.969 31.699 1.00 84.12 98 GLN A CA 1
ATOM 758 C C . GLN A 1 98 ? 4.294 4.659 30.732 1.00 84.12 98 GLN A C 1
ATOM 760 O O . GLN A 1 98 ? 5.197 3.897 31.080 1.00 84.12 98 GLN A O 1
ATOM 765 N N . PHE A 1 99 ? 4.301 5.229 29.523 1.00 83.12 99 PHE A N 1
ATOM 766 C CA . PHE A 1 99 ? 5.409 5.032 28.599 1.00 83.12 99 PHE A CA 1
ATOM 767 C C . PHE A 1 99 ? 6.646 5.775 29.096 1.00 83.12 99 PHE A C 1
ATOM 769 O O . PHE A 1 99 ? 6.704 7.001 29.094 1.00 83.12 99 PHE A O 1
ATOM 776 N N . SER A 1 100 ? 7.684 5.020 29.454 1.00 72.56 100 SER A N 1
ATOM 777 C CA . SER A 1 100 ? 8.954 5.593 29.913 1.00 72.56 100 SER A CA 1
ATOM 778 C C . SER A 1 100 ? 9.689 6.381 28.823 1.00 72.56 100 SER A C 1
ATOM 780 O O . SER A 1 100 ? 10.521 7.227 29.133 1.00 72.56 100 SER A O 1
ATOM 782 N N . ARG A 1 101 ? 9.423 6.085 27.543 1.00 73.94 101 ARG A N 1
ATOM 783 C CA . ARG A 1 101 ? 10.098 6.700 26.392 1.00 73.94 101 ARG A CA 1
ATOM 784 C C . ARG A 1 101 ? 9.088 7.214 25.380 1.00 73.94 101 ARG A C 1
ATOM 786 O O . ARG A 1 101 ? 8.171 6.500 24.977 1.00 73.94 101 ARG A O 1
ATOM 793 N N . GLU A 1 102 ? 9.340 8.416 24.871 1.00 74.25 102 GLU A N 1
ATOM 794 C CA . GLU A 1 102 ? 8.563 9.006 23.778 1.00 74.25 102 GLU A CA 1
ATOM 795 C C . GLU A 1 102 ? 8.609 8.138 22.505 1.00 74.25 102 GLU A C 1
ATOM 797 O O . GLU A 1 102 ? 7.618 8.025 21.783 1.00 74.25 102 GLU A O 1
ATOM 802 N N . GLU A 1 103 ? 9.726 7.445 22.261 1.00 75.69 103 GLU A N 1
ATOM 803 C CA . GLU A 1 103 ? 9.897 6.502 21.146 1.00 75.69 103 GLU A CA 1
ATOM 804 C C . GLU A 1 103 ? 8.871 5.364 21.150 1.00 75.69 103 GLU A C 1
ATOM 806 O O . GLU A 1 103 ? 8.463 4.912 20.080 1.00 75.69 103 GLU A O 1
ATOM 811 N N . THR A 1 104 ? 8.403 4.938 22.326 1.00 77.25 104 THR A N 1
ATOM 812 C CA . THR A 1 104 ? 7.379 3.895 22.451 1.00 77.25 104 THR A CA 1
ATOM 813 C C . THR A 1 104 ? 6.059 4.365 21.848 1.00 77.25 104 THR A C 1
ATOM 815 O O . THR A 1 104 ? 5.438 3.631 21.084 1.00 77.25 104 THR A O 1
ATOM 818 N N . SER A 1 105 ? 5.668 5.621 22.085 1.00 75.50 105 SER A N 1
ATOM 819 C CA . SER A 1 105 ? 4.461 6.194 21.470 1.00 75.50 105 SER A CA 1
ATOM 820 C C . SER A 1 105 ? 4.563 6.231 19.938 1.00 75.50 105 SER A C 1
ATOM 822 O O . SER A 1 105 ? 3.615 5.889 19.230 1.00 75.50 105 SER A O 1
ATOM 824 N N . LEU A 1 106 ? 5.749 6.559 19.410 1.00 78.75 106 LEU A N 1
ATOM 825 C CA . LEU A 1 106 ? 6.028 6.565 17.973 1.00 78.75 106 LEU A CA 1
ATOM 826 C C . LEU A 1 106 ? 6.030 5.159 17.374 1.00 78.75 106 LEU A C 1
ATOM 828 O O . LEU A 1 106 ? 5.599 4.978 16.234 1.00 78.75 106 LEU A O 1
ATOM 832 N N . LEU A 1 107 ? 6.529 4.173 18.117 1.00 78.94 107 LEU A N 1
ATOM 833 C CA . LEU A 1 107 ? 6.478 2.774 17.720 1.00 78.94 107 LEU A CA 1
ATOM 834 C C . LEU A 1 107 ? 5.027 2.302 17.629 1.00 78.94 107 LEU A C 1
ATOM 836 O O . LEU A 1 107 ? 4.646 1.776 16.590 1.00 78.94 107 LEU A O 1
ATOM 840 N N . VAL A 1 108 ? 4.203 2.562 18.646 1.00 82.62 108 VAL A N 1
ATOM 841 C CA . VAL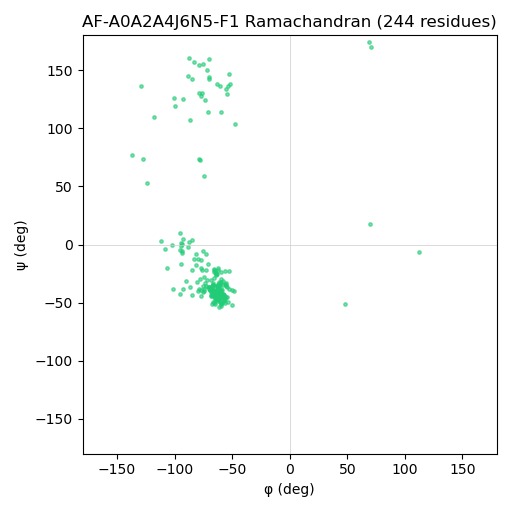 A 1 108 ? 2.783 2.167 18.651 1.00 82.62 108 VAL A CA 1
ATOM 842 C C . VAL A 1 108 ? 2.020 2.840 17.504 1.00 82.62 108 VAL A C 1
ATOM 844 O O . VAL A 1 108 ? 1.241 2.178 16.822 1.00 82.62 108 VAL A O 1
ATOM 847 N N . LEU A 1 109 ? 2.307 4.111 17.201 1.00 80.38 109 LEU A N 1
ATOM 848 C CA . LEU A 1 109 ? 1.759 4.805 16.026 1.00 80.38 109 LEU A CA 1
ATOM 849 C C . LEU A 1 109 ? 2.145 4.129 14.698 1.00 80.38 109 LEU A C 1
ATOM 851 O O . LEU A 1 109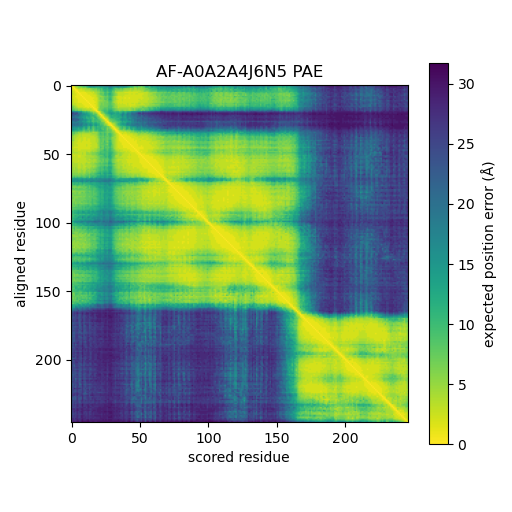 ? 1.304 3.968 13.812 1.00 80.38 109 LEU A O 1
ATOM 855 N N . ARG A 1 110 ? 3.412 3.722 14.548 1.00 82.81 110 ARG A N 1
ATOM 856 C CA . ARG A 1 110 ? 3.898 3.006 13.354 1.00 82.81 110 ARG A CA 1
ATOM 857 C C . ARG A 1 110 ? 3.286 1.615 13.240 1.00 82.81 110 ARG A C 1
ATOM 859 O O . ARG A 1 110 ? 2.902 1.230 12.141 1.00 82.81 110 ARG A O 1
ATOM 866 N N . VAL A 1 111 ? 3.178 0.894 14.355 1.00 87.50 111 VAL A N 1
ATOM 867 C CA . VAL A 1 111 ? 2.558 -0.435 14.422 1.00 87.50 111 VAL A CA 1
ATOM 868 C C . VAL A 1 111 ? 1.085 -0.338 14.043 1.00 87.50 111 VAL A C 1
ATOM 870 O O . VAL A 1 111 ? 0.653 -1.076 13.168 1.00 87.50 111 VAL A O 1
ATOM 873 N N . MET A 1 112 ? 0.343 0.631 14.586 1.00 88.06 112 MET A N 1
ATOM 874 C CA . MET A 1 112 ? -1.057 0.875 14.223 1.00 88.06 112 MET A CA 1
ATOM 875 C C . MET A 1 112 ? -1.230 1.042 12.707 1.00 88.06 112 MET A C 1
ATOM 877 O O . MET A 1 112 ? -2.062 0.379 12.096 1.00 88.06 112 MET A O 1
ATOM 881 N N . VAL A 1 113 ? -0.415 1.892 12.080 1.00 86.06 113 VAL A N 1
ATOM 882 C CA . VAL A 1 113 ? -0.489 2.153 10.633 1.00 86.06 113 VAL A CA 1
ATOM 883 C C . VAL A 1 113 ? -0.037 0.946 9.813 1.00 86.06 113 VAL A C 1
ATOM 885 O O . VAL A 1 113 ? -0.664 0.632 8.804 1.00 86.06 113 VAL A O 1
ATOM 888 N N . GLY A 1 114 ? 1.006 0.243 10.257 1.00 84.62 114 GLY A N 1
ATOM 889 C CA . GLY A 1 114 ? 1.460 -1.001 9.641 1.00 84.62 114 GLY A CA 1
ATOM 890 C C . GLY A 1 114 ? 0.377 -2.079 9.657 1.00 84.62 114 GLY A C 1
ATOM 891 O O . GLY A 1 114 ? 0.124 -2.688 8.626 1.00 84.62 114 GLY A O 1
ATOM 892 N N . LEU A 1 115 ? -0.322 -2.254 10.780 1.00 88.94 115 LEU A N 1
ATOM 893 C CA . LEU A 1 115 ? -1.419 -3.215 10.923 1.00 88.94 115 LEU A CA 1
ATOM 894 C C . LEU A 1 115 ? -2.616 -2.871 10.034 1.00 88.94 115 LEU A C 1
ATOM 896 O O . LEU A 1 115 ? -3.173 -3.770 9.416 1.00 88.94 115 LEU A O 1
ATOM 900 N N . ILE A 1 116 ? -2.980 -1.587 9.916 1.00 87.50 116 ILE A N 1
ATOM 901 C CA . ILE A 1 116 ? -4.028 -1.142 8.977 1.00 87.50 116 ILE A CA 1
ATOM 902 C C . ILE A 1 116 ? -3.640 -1.509 7.540 1.00 87.50 116 ILE A C 1
ATOM 904 O O . ILE A 1 116 ? -4.470 -2.015 6.790 1.00 87.50 116 ILE A O 1
ATOM 908 N N . ILE A 1 117 ? -2.377 -1.277 7.167 1.00 85.31 117 ILE A N 1
ATOM 909 C CA . ILE A 1 117 ? -1.869 -1.602 5.832 1.00 85.31 117 ILE A CA 1
ATOM 910 C C . ILE A 1 117 ? -1.890 -3.116 5.599 1.00 85.31 117 ILE A C 1
ATOM 912 O O . ILE A 1 117 ? -2.379 -3.557 4.567 1.00 85.31 117 ILE A O 1
ATOM 916 N N . LEU A 1 118 ? -1.422 -3.923 6.550 1.00 85.31 118 LEU A N 1
ATOM 917 C CA . LEU A 1 118 ? -1.472 -5.382 6.423 1.00 85.31 118 LEU A CA 1
ATOM 918 C C . LEU A 1 118 ? -2.909 -5.900 6.336 1.00 85.31 118 LEU A C 1
ATOM 920 O O . LEU A 1 118 ? -3.198 -6.737 5.486 1.00 85.31 118 LEU A O 1
ATOM 924 N N . TYR A 1 119 ? -3.816 -5.369 7.156 1.00 87.88 119 TYR A N 1
ATOM 925 C CA . TYR A 1 119 ? -5.228 -5.737 7.117 1.00 87.88 119 TYR A CA 1
ATOM 926 C C . TYR A 1 119 ? -5.845 -5.436 5.746 1.00 87.88 119 TYR A C 1
ATOM 928 O O . TYR A 1 119 ? -6.549 -6.278 5.203 1.00 87.88 119 TYR A O 1
ATOM 936 N N . ASP A 1 120 ? -5.554 -4.272 5.158 1.00 86.12 120 ASP A N 1
ATOM 937 C CA . ASP A 1 120 ? -6.060 -3.893 3.832 1.00 86.12 120 ASP A CA 1
ATOM 938 C C . ASP A 1 120 ? -5.581 -4.828 2.713 1.00 86.12 120 ASP A C 1
ATOM 940 O O . ASP A 1 120 ? -6.332 -5.116 1.789 1.00 86.12 120 ASP A O 1
ATOM 944 N N . TRP A 1 121 ? -4.346 -5.325 2.816 1.00 81.31 121 TRP A N 1
ATOM 945 C CA . TRP A 1 121 ? -3.768 -6.258 1.844 1.00 81.31 121 TRP A CA 1
ATOM 946 C C . TRP A 1 121 ? -4.346 -7.671 1.936 1.00 81.31 121 TRP A C 1
ATOM 948 O O . TRP A 1 121 ? -4.431 -8.361 0.923 1.00 81.31 121 TRP A O 1
ATOM 958 N N . VAL A 1 122 ? -4.702 -8.106 3.143 1.00 83.94 122 VAL A N 1
ATOM 959 C CA . VAL A 1 122 ? -5.129 -9.483 3.419 1.00 83.94 122 VAL A CA 1
ATOM 960 C C . VAL A 1 122 ? -6.648 -9.631 3.335 1.00 83.94 122 VAL A C 1
ATOM 962 O O . VAL A 1 122 ? -7.151 -10.650 2.867 1.00 83.94 122 VAL A O 1
ATOM 965 N N . HIS A 1 123 ? -7.396 -8.632 3.802 1.00 83.31 123 HIS A N 1
ATOM 966 C CA . HIS A 1 123 ? -8.847 -8.711 3.880 1.00 83.31 123 HIS A CA 1
ATOM 967 C C . HIS A 1 123 ? -9.486 -8.530 2.486 1.00 83.31 123 HIS A C 1
ATOM 969 O O . HIS A 1 123 ? -9.209 -7.526 1.828 1.00 83.31 123 HIS A O 1
ATOM 975 N N . PRO A 1 124 ? -10.411 -9.409 2.043 1.00 81.25 124 PRO A N 1
ATOM 976 C CA . PRO A 1 124 ? -10.974 -9.370 0.685 1.00 81.25 124 PRO A CA 1
ATOM 977 C C . PRO A 1 124 ? -11.615 -8.032 0.290 1.00 81.25 124 PRO A C 1
ATOM 979 O O . PRO A 1 124 ? -11.538 -7.609 -0.861 1.00 81.25 124 PRO A O 1
ATOM 982 N N . SER A 1 125 ? -12.246 -7.357 1.253 1.00 78.62 125 SER A N 1
ATOM 983 C CA . SER A 1 125 ? -12.918 -6.065 1.047 1.00 78.62 125 SER A CA 1
ATOM 984 C C . SER A 1 125 ? -12.034 -4.851 1.369 1.00 78.62 125 SER A C 1
ATOM 986 O O . SER A 1 125 ? -12.500 -3.715 1.262 1.00 78.62 125 SER A O 1
ATOM 988 N N . GLY A 1 126 ? -10.795 -5.078 1.816 1.00 83.31 126 GLY A N 1
ATOM 989 C CA . GLY A 1 126 ? -9.888 -4.043 2.310 1.00 83.31 126 GLY A CA 1
ATOM 990 C C . GLY A 1 126 ? -10.307 -3.415 3.648 1.00 83.31 126 GLY A C 1
ATOM 991 O O . GLY A 1 126 ? -11.393 -3.665 4.184 1.00 83.31 126 GLY A O 1
ATOM 992 N N . ALA A 1 127 ? -9.440 -2.558 4.185 1.00 83.75 127 ALA A N 1
ATOM 993 C CA . ALA A 1 127 ? -9.608 -1.867 5.464 1.00 83.75 127 ALA A CA 1
ATOM 994 C C . ALA A 1 127 ? -10.584 -0.683 5.389 1.00 83.75 127 ALA A C 1
ATOM 996 O O . ALA A 1 127 ? -11.093 -0.241 6.420 1.00 83.75 127 ALA A O 1
ATOM 997 N N . PHE A 1 128 ? -10.838 -0.152 4.189 1.00 81.69 128 PHE A N 1
ATOM 998 C CA . PHE A 1 128 ? -11.610 1.081 3.976 1.00 81.69 128 PHE A CA 1
ATOM 999 C C . PHE A 1 128 ? -13.106 0.852 3.707 1.00 81.69 128 PHE A C 1
ATOM 1001 O O . PHE A 1 128 ? -13.853 1.813 3.505 1.00 81.69 128 PHE A O 1
ATOM 1008 N N . CYS A 1 129 ? -13.568 -0.401 3.695 1.00 81.69 129 CYS A N 1
ATOM 1009 C CA . CYS A 1 129 ? -14.986 -0.716 3.546 1.00 81.69 129 CYS A CA 1
ATOM 1010 C C . CYS A 1 129 ? -15.773 -0.433 4.842 1.00 81.69 129 CYS A C 1
ATOM 1012 O O . CYS A 1 129 ? -15.228 -0.462 5.943 1.00 81.69 129 CYS A O 1
ATOM 1014 N N . ARG A 1 130 ? -17.086 -0.176 4.733 1.00 75.38 130 ARG A N 1
ATOM 1015 C CA . ARG A 1 130 ? -17.942 0.101 5.910 1.00 75.38 130 ARG A CA 1
ATOM 1016 C C . ARG A 1 130 ? -18.052 -1.081 6.877 1.00 75.38 130 ARG A C 1
ATOM 1018 O O . ARG A 1 130 ? -18.324 -0.863 8.048 1.00 75.38 130 ARG A O 1
ATOM 1025 N N . SER A 1 131 ? -17.875 -2.301 6.377 1.00 76.62 131 SER A N 1
ATOM 1026 C CA . SER A 1 131 ? -17.897 -3.541 7.156 1.00 76.62 131 SER A CA 1
ATOM 1027 C C . SER A 1 131 ? -16.532 -3.910 7.743 1.00 76.62 131 SER A C 1
ATOM 1029 O O . SER A 1 131 ? -16.414 -4.966 8.354 1.00 76.62 131 SER A O 1
ATOM 1031 N N . SER A 1 132 ? -15.498 -3.087 7.534 1.00 84.81 132 SER A N 1
ATOM 1032 C CA . SER A 1 132 ? -14.157 -3.332 8.065 1.00 84.81 132 SER A CA 1
ATOM 1033 C C . SER A 1 132 ? -14.192 -3.378 9.587 1.00 84.81 132 SER A C 1
ATOM 1035 O O . SER A 1 132 ? -14.800 -2.523 10.236 1.00 84.81 132 SER A O 1
ATOM 1037 N N . SER A 1 133 ? -13.494 -4.350 10.171 1.00 86.38 133 SER A N 1
ATOM 1038 C CA . SER A 1 133 ? -13.360 -4.439 11.623 1.00 86.38 133 SER A CA 1
ATOM 1039 C C . SER A 1 133 ? -12.385 -3.397 12.186 1.00 86.38 133 SER A C 1
ATOM 1041 O O . SER A 1 133 ? -12.281 -3.276 13.407 1.00 86.38 133 SER A O 1
ATOM 1043 N N . VAL A 1 134 ? -11.697 -2.627 11.335 1.00 87.62 134 VAL A N 1
ATOM 1044 C CA . VAL A 1 134 ? -10.701 -1.612 11.706 1.00 87.62 134 VAL A CA 1
ATOM 1045 C C . VAL A 1 134 ? -11.301 -0.203 11.656 1.00 87.62 134 VAL A C 1
ATOM 1047 O O . VAL A 1 134 ? -11.790 0.237 10.617 1.00 87.62 134 VAL A O 1
ATOM 1050 N N . ASP A 1 135 ? -11.189 0.561 12.750 1.00 87.06 135 ASP A N 1
ATOM 1051 C CA . ASP A 1 135 ? -11.611 1.971 12.787 1.00 87.06 135 ASP A CA 1
ATOM 1052 C C . ASP A 1 135 ? -10.570 2.898 12.139 1.00 87.06 135 ASP A C 1
ATOM 1054 O O . ASP A 1 135 ? -9.845 3.651 12.794 1.00 87.06 135 ASP A O 1
ATOM 1058 N N . VAL A 1 136 ? -10.495 2.853 10.808 1.00 86.44 136 VAL A N 1
ATOM 1059 C CA . VAL A 1 136 ? -9.572 3.696 10.034 1.00 86.44 136 VAL A CA 1
ATOM 1060 C C . VAL A 1 136 ? -9.855 5.186 10.262 1.00 86.44 136 VAL A C 1
ATOM 1062 O O . VAL A 1 136 ? -8.927 5.994 10.312 1.00 86.44 136 VAL A O 1
ATOM 1065 N N . LYS A 1 137 ? -11.125 5.573 10.443 1.00 83.88 137 LYS A N 1
ATOM 1066 C CA . LYS A 1 137 ? -11.512 6.975 10.651 1.00 83.88 137 LYS A CA 1
ATOM 1067 C C . LYS A 1 137 ? -11.016 7.491 12.000 1.00 83.88 137 LYS A C 1
ATOM 1069 O O . LYS A 1 137 ? -10.494 8.607 12.047 1.00 83.88 137 LYS A O 1
ATOM 1074 N N . GLY A 1 138 ? -11.160 6.702 13.063 1.00 85.12 138 GLY A N 1
ATOM 1075 C CA . GLY A 1 138 ? -10.599 6.986 14.383 1.00 85.12 138 GLY A CA 1
ATOM 1076 C C . GLY A 1 138 ? -9.080 7.113 14.331 1.00 85.12 138 GLY A C 1
ATOM 1077 O O . GLY A 1 138 ? -8.542 8.148 14.722 1.00 85.12 138 GLY A O 1
ATOM 1078 N N . CYS A 1 139 ? -8.397 6.142 13.718 1.00 86.69 139 CYS A N 1
ATOM 1079 C CA . CYS A 1 139 ? -6.941 6.167 13.551 1.00 86.69 139 CYS A CA 1
ATOM 1080 C C . CYS A 1 139 ? -6.444 7.409 12.792 1.00 86.69 139 CYS A C 1
ATOM 1082 O O . CYS A 1 139 ? -5.480 8.050 13.213 1.00 86.69 139 CYS A O 1
ATOM 1084 N N . VAL A 1 140 ? -7.099 7.787 11.687 1.00 85.69 140 VAL A N 1
ATOM 1085 C CA . VAL A 1 140 ? -6.727 8.981 10.905 1.00 85.69 140 VAL A CA 1
ATOM 1086 C C . VAL A 1 140 ? -6.979 10.264 11.694 1.00 85.69 140 VAL A C 1
ATOM 1088 O O . VAL A 1 140 ? -6.114 11.139 11.705 1.00 85.69 140 VAL A O 1
ATOM 1091 N N . LYS A 1 141 ? -8.120 10.378 12.386 1.00 86.56 141 LYS A N 1
ATOM 1092 C CA . LYS A 1 141 ? -8.403 11.529 13.260 1.00 86.56 141 LYS A CA 1
ATOM 1093 C C . LYS A 1 141 ? -7.364 11.659 14.367 1.00 86.56 141 LYS A C 1
ATOM 1095 O O . LYS A 1 141 ? -6.889 12.762 14.619 1.00 86.56 141 LYS A O 1
ATOM 1100 N N . PHE A 1 142 ? -6.986 10.546 14.991 1.00 86.12 142 PHE A N 1
ATOM 1101 C CA . PHE A 1 142 ? -5.957 10.536 16.022 1.00 86.12 142 PHE A CA 1
ATOM 1102 C C . PHE A 1 142 ? -4.601 10.977 15.459 1.00 86.12 142 PHE A C 1
ATOM 1104 O O . PHE A 1 142 ? -3.945 11.842 16.032 1.00 86.12 142 PHE A O 1
ATOM 1111 N N . LEU A 1 143 ? -4.201 10.458 14.292 1.00 84.62 143 LEU A N 1
ATOM 1112 C CA . LEU A 1 143 ? -2.975 10.884 13.609 1.00 84.62 143 LEU A CA 1
ATOM 1113 C C . LEU A 1 143 ? -2.978 12.385 13.293 1.00 84.62 143 LEU A C 1
ATOM 1115 O O . LEU A 1 143 ? -1.953 13.033 13.465 1.00 84.62 143 LEU A O 1
ATOM 1119 N N . GLN A 1 144 ? -4.112 12.955 12.881 1.00 84.00 144 GLN A N 1
ATOM 1120 C CA . GLN A 1 144 ? -4.245 14.395 12.615 1.00 84.00 144 GLN A CA 1
ATOM 1121 C C . GLN A 1 144 ? -4.082 15.271 13.868 1.00 84.00 144 GLN A C 1
ATOM 1123 O O . GLN A 1 144 ? -3.744 16.444 13.739 1.00 84.00 144 GLN A O 1
ATOM 1128 N N . GLN A 1 145 ? -4.307 14.721 15.064 1.00 85.62 145 GLN A N 1
ATOM 1129 C CA . GLN A 1 145 ? -4.097 15.418 16.339 1.00 85.62 145 GLN A CA 1
ATOM 1130 C C 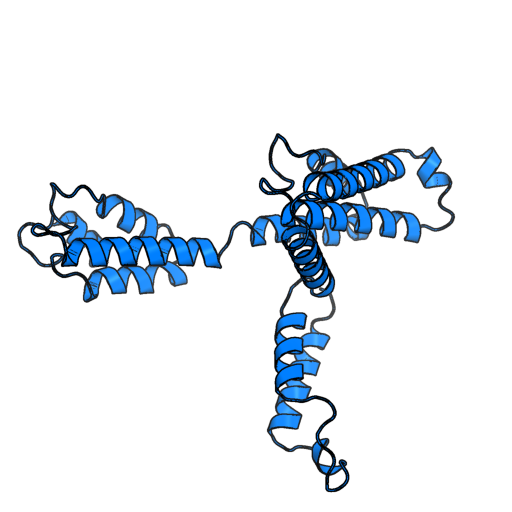. GLN A 1 145 ? -2.635 15.369 16.811 1.00 85.62 145 GLN A C 1
ATOM 1132 O O . GLN A 1 145 ? -2.262 16.089 17.736 1.00 85.62 145 GLN A O 1
ATOM 1137 N N . GLN A 1 146 ? -1.797 14.528 16.199 1.00 81.19 146 GLN A N 1
ATOM 1138 C CA . GLN A 1 146 ? -0.381 14.415 16.536 1.00 81.19 146 GLN A CA 1
ATOM 1139 C C . GLN A 1 146 ? 0.456 15.500 15.832 1.00 81.19 146 GLN A C 1
ATOM 1141 O O . GLN A 1 146 ? 0.065 16.001 14.776 1.00 81.19 146 GLN A O 1
ATOM 1146 N N . PRO A 1 147 ? 1.648 15.843 16.361 1.00 83.56 147 PRO A N 1
ATOM 1147 C CA . PRO A 1 147 ? 2.555 16.786 15.715 1.00 83.56 147 PRO A CA 1
ATOM 1148 C C . PRO A 1 147 ? 2.826 16.402 14.248 1.00 83.56 147 PRO A C 1
ATOM 1150 O O . PRO A 1 147 ? 3.100 15.223 13.981 1.00 83.56 147 PRO A O 1
ATOM 1153 N N . PRO A 1 148 ? 2.853 17.361 13.298 1.00 77.88 148 PRO A N 1
ATOM 1154 C CA . PRO A 1 148 ? 3.045 17.068 11.873 1.00 77.88 148 PRO A CA 1
ATOM 1155 C C . PRO A 1 148 ? 4.326 16.275 11.589 1.00 77.88 148 PRO A C 1
ATOM 1157 O O . PRO A 1 148 ? 4.358 15.398 10.729 1.00 77.88 148 PRO A O 1
ATOM 1160 N N . THR A 1 149 ? 5.380 16.515 12.370 1.00 77.31 149 THR A N 1
ATOM 1161 C CA . THR A 1 149 ? 6.660 15.799 12.279 1.00 77.31 149 THR A CA 1
ATOM 1162 C C . THR A 1 149 ? 6.528 14.289 12.501 1.00 77.31 149 THR A C 1
ATOM 1164 O O . THR A 1 149 ? 7.302 13.520 11.925 1.00 77.31 149 THR A O 1
ATOM 1167 N N . LYS A 1 150 ? 5.541 13.861 13.298 1.00 77.38 150 LYS A N 1
ATOM 1168 C CA . LYS A 1 150 ? 5.254 12.459 13.633 1.00 77.38 150 LYS A CA 1
ATOM 1169 C C . LYS A 1 150 ? 4.172 11.866 12.728 1.00 77.38 150 LYS A C 1
ATOM 1171 O O . LYS A 1 150 ? 4.310 10.732 12.273 1.00 77.38 150 LYS A O 1
ATOM 1176 N N . ALA A 1 151 ? 3.119 12.637 12.461 1.00 77.06 151 ALA A N 1
ATOM 1177 C CA . ALA A 1 151 ? 1.925 12.183 11.753 1.00 77.06 151 ALA A CA 1
ATOM 1178 C C . ALA A 1 151 ? 2.088 12.131 10.230 1.00 77.06 151 ALA A C 1
ATOM 1180 O O . ALA A 1 151 ? 1.625 11.187 9.592 1.00 77.06 151 ALA A O 1
ATOM 1181 N N . GLU A 1 152 ? 2.757 13.119 9.633 1.00 80.75 152 GLU A N 1
ATOM 1182 C CA . GLU A 1 152 ? 2.781 13.300 8.177 1.00 80.75 152 GLU A CA 1
ATOM 1183 C C . GLU A 1 152 ? 3.385 12.102 7.418 1.00 80.75 152 GLU A C 1
ATOM 1185 O O . GLU A 1 152 ? 2.811 11.683 6.410 1.00 80.75 152 GLU A O 1
ATOM 1190 N N . PRO A 1 153 ? 4.483 11.460 7.879 1.00 79.19 153 PRO A N 1
ATOM 1191 C CA . PRO A 1 153 ? 4.998 10.254 7.229 1.00 79.19 153 PRO A CA 1
ATOM 1192 C C . PRO A 1 153 ? 3.999 9.090 7.240 1.00 79.19 153 PRO A C 1
ATOM 1194 O O . PRO A 1 153 ? 3.934 8.328 6.277 1.00 79.19 153 PRO A O 1
ATOM 1197 N N . LEU A 1 154 ? 3.220 8.965 8.316 1.00 79.06 154 LEU A N 1
ATOM 1198 C CA . LEU A 1 154 ? 2.243 7.898 8.515 1.00 79.06 154 LEU A CA 1
ATOM 1199 C C . LEU A 1 154 ? 0.974 8.136 7.696 1.00 79.06 154 LEU A C 1
ATOM 1201 O O . LEU A 1 154 ? 0.505 7.236 7.000 1.00 79.06 154 LEU A O 1
ATOM 1205 N N . LEU A 1 155 ? 0.466 9.369 7.704 1.00 79.81 155 LEU A N 1
ATOM 1206 C CA . LEU A 1 155 ? -0.643 9.785 6.850 1.00 79.81 155 LEU A CA 1
ATOM 1207 C C . LEU A 1 155 ? -0.286 9.621 5.372 1.00 79.81 155 LEU A C 1
ATOM 1209 O O . LEU A 1 155 ? -1.106 9.141 4.596 1.00 79.81 155 LEU A O 1
ATOM 1213 N N . ASN A 1 156 ? 0.949 9.937 4.977 1.00 78.81 156 ASN A N 1
ATOM 1214 C CA . ASN A 1 156 ? 1.415 9.702 3.613 1.00 78.81 156 ASN A CA 1
ATOM 1215 C C . ASN A 1 156 ? 1.522 8.215 3.261 1.00 78.81 156 ASN A C 1
ATOM 1217 O O . ASN A 1 156 ? 1.226 7.859 2.123 1.00 78.81 156 ASN A O 1
ATOM 1221 N N . ALA A 1 157 ? 1.889 7.343 4.205 1.00 72.94 157 ALA A N 1
ATOM 1222 C CA . ALA A 1 157 ? 1.847 5.897 3.987 1.00 72.94 157 ALA A CA 1
ATOM 1223 C C . ALA A 1 157 ? 0.408 5.409 3.739 1.00 72.94 157 ALA A C 1
ATOM 1225 O O . ALA A 1 157 ? 0.171 4.697 2.766 1.00 72.94 157 ALA A O 1
ATOM 1226 N N . LEU A 1 158 ? -0.563 5.873 4.536 1.00 74.06 158 LEU A N 1
ATOM 1227 C CA . LEU A 1 158 ? -1.985 5.562 4.332 1.00 74.06 158 LEU A CA 1
ATOM 1228 C C . LEU A 1 158 ? -2.528 6.131 3.010 1.00 74.06 158 LEU A C 1
ATOM 1230 O O . LEU A 1 158 ? -3.221 5.432 2.278 1.00 74.06 158 LEU A O 1
ATOM 1234 N N . ARG A 1 159 ? -2.178 7.373 2.648 1.00 77.12 159 ARG A N 1
ATOM 1235 C CA . ARG A 1 159 ? -2.551 7.967 1.348 1.00 77.12 159 ARG A CA 1
ATOM 1236 C C . ARG A 1 159 ? -1.977 7.162 0.181 1.00 77.12 159 ARG A C 1
ATOM 1238 O O . ARG A 1 159 ? -2.671 6.939 -0.805 1.00 77.12 159 ARG A O 1
ATOM 1245 N N . LYS A 1 160 ? -0.723 6.709 0.295 1.00 69.94 160 LYS A N 1
ATOM 1246 C CA . LYS A 1 160 ? -0.086 5.857 -0.718 1.00 69.94 160 LYS A CA 1
ATOM 1247 C C . LYS A 1 160 ? -0.733 4.486 -0.827 1.00 69.94 160 LYS A C 1
ATOM 1249 O O . LYS A 1 160 ? -0.826 4.002 -1.944 1.00 69.94 160 LYS A O 1
ATOM 1254 N N . LEU A 1 161 ? -1.208 3.900 0.271 1.00 65.62 161 LEU A N 1
ATOM 1255 C CA . LEU A 1 161 ? -1.985 2.659 0.236 1.00 65.62 161 LEU A CA 1
ATOM 1256 C C . LEU A 1 161 ? -3.264 2.836 -0.599 1.00 65.62 161 LEU A C 1
ATOM 1258 O O . LEU A 1 161 ? -3.486 2.096 -1.554 1.00 65.62 161 LEU A O 1
ATOM 1262 N N . VAL A 1 162 ? -4.045 3.884 -0.310 1.00 60.38 162 VAL A N 1
ATOM 1263 C CA . VAL A 1 162 ? -5.268 4.220 -1.066 1.00 60.38 162 VAL A CA 1
ATOM 1264 C C . VAL A 1 162 ? -4.958 4.490 -2.547 1.00 60.38 162 VAL A C 1
ATOM 1266 O O . VAL A 1 162 ? -5.704 4.075 -3.437 1.00 60.38 162 VAL A O 1
ATOM 1269 N N . ALA A 1 163 ? -3.830 5.147 -2.835 1.00 54.72 163 ALA A N 1
ATOM 1270 C CA . ALA A 1 163 ? -3.381 5.404 -4.202 1.00 54.72 163 ALA A CA 1
ATOM 1271 C C . ALA A 1 163 ? -2.856 4.141 -4.915 1.00 54.72 163 ALA A C 1
ATOM 1273 O O . ALA A 1 163 ? -3.101 3.980 -6.106 1.00 54.72 163 ALA A O 1
ATOM 1274 N N . GLN A 1 164 ? -2.189 3.221 -4.207 1.00 51.81 164 GLN A N 1
ATOM 1275 C CA . GLN A 1 164 ? -1.725 1.938 -4.753 1.00 51.81 164 GLN A CA 1
ATOM 1276 C C . GLN A 1 164 ? -2.898 1.018 -5.120 1.00 51.81 164 GLN A C 1
ATOM 1278 O O . GLN A 1 164 ? -2.814 0.304 -6.120 1.00 51.81 164 GLN A O 1
ATOM 1283 N N . PHE A 1 165 ? -4.008 1.079 -4.373 1.00 45.38 165 PHE A N 1
ATOM 1284 C CA . PHE A 1 165 ? -5.250 0.367 -4.704 1.00 45.38 165 PHE A CA 1
ATOM 1285 C C . PHE A 1 165 ? -6.122 1.070 -5.752 1.00 45.38 165 PHE A C 1
ATOM 1287 O O . PHE A 1 165 ? -6.922 0.412 -6.420 1.00 45.38 165 PHE A O 1
ATOM 1294 N N . SER A 1 166 ? -5.905 2.365 -6.002 1.00 47.28 166 SER A N 1
ATOM 1295 C CA . SER A 1 166 ? -6.373 3.039 -7.223 1.00 47.28 166 SER A CA 1
ATOM 1296 C C . SER A 1 166 ? -5.488 2.604 -8.399 1.00 47.28 166 SER A C 1
ATOM 1298 O O . SER A 1 166 ? -4.777 3.403 -9.000 1.00 47.28 166 SER A O 1
ATOM 1300 N N . ARG A 1 167 ? -5.460 1.288 -8.652 1.00 53.94 167 ARG A N 1
ATOM 1301 C CA . ARG A 1 167 ? -4.486 0.563 -9.475 1.00 53.94 167 ARG A CA 1
ATOM 1302 C C . ARG A 1 167 ? -4.272 1.265 -10.812 1.00 53.94 167 ARG A C 1
ATOM 1304 O O . ARG A 1 167 ? -5.063 1.119 -11.745 1.00 53.94 167 ARG A O 1
ATOM 1311 N N . GLU A 1 168 ? -3.158 1.967 -10.944 1.00 53.09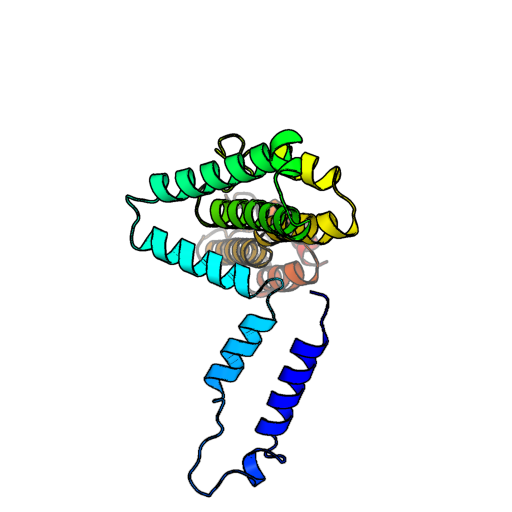 168 GLU A N 1
ATOM 1312 C CA . GLU A 1 168 ? -2.756 2.551 -12.218 1.00 53.09 168 GLU A CA 1
ATOM 1313 C C . GLU A 1 168 ? -2.505 1.455 -13.271 1.00 53.09 168 GLU A C 1
ATOM 1315 O O . GLU A 1 168 ? -2.879 1.592 -14.432 1.00 53.09 168 GLU A O 1
ATOM 1320 N N . GLU A 1 169 ? -1.990 0.304 -12.832 1.00 52.59 169 GLU A N 1
ATOM 1321 C CA . GLU A 1 169 ? -1.736 -0.862 -13.682 1.00 52.59 169 GLU A CA 1
ATOM 1322 C C . GLU A 1 169 ? -3.001 -1.666 -14.003 1.00 52.59 169 GLU A C 1
ATOM 1324 O O . GLU A 1 169 ? -3.101 -2.251 -15.076 1.00 52.59 169 GLU A O 1
ATOM 1329 N N . THR A 1 170 ? -4.004 -1.690 -13.120 1.00 59.94 170 THR A N 1
ATOM 1330 C CA . THR A 1 170 ? -5.259 -2.433 -13.370 1.00 59.94 170 THR A CA 1
ATOM 1331 C C . THR A 1 170 ? -6.305 -1.603 -14.058 1.00 59.94 170 THR A C 1
ATOM 1333 O O . THR A 1 170 ? -7.022 -2.147 -14.881 1.00 59.94 170 THR A O 1
ATOM 1336 N N . SER A 1 171 ? -6.349 -0.295 -13.820 1.00 63.34 171 SER A N 1
ATOM 1337 C CA . SER A 1 171 ? -7.073 0.605 -14.715 1.00 63.34 171 SER A CA 1
ATOM 1338 C C . SER A 1 171 ? -6.523 0.468 -16.135 1.00 63.34 171 SER A C 1
ATOM 1340 O O . SER A 1 171 ? -7.293 0.201 -17.049 1.00 63.34 171 SER A O 1
ATOM 1342 N N . LEU A 1 172 ? -5.199 0.499 -16.327 1.00 73.00 172 LEU A N 1
ATOM 1343 C CA . LEU A 1 172 ? -4.589 0.272 -17.641 1.00 73.00 172 LEU A CA 1
ATOM 1344 C C . LEU A 1 172 ? -4.872 -1.136 -18.199 1.00 73.00 172 LEU A C 1
ATOM 1346 O O . LEU A 1 172 ? -5.168 -1.266 -19.385 1.00 73.00 172 LEU A O 1
ATOM 1350 N N . LEU A 1 173 ? -4.814 -2.185 -17.371 1.00 71.81 173 LEU A N 1
ATOM 1351 C CA . LEU A 1 173 ? -5.148 -3.556 -17.776 1.00 71.81 173 LEU A CA 1
ATOM 1352 C C . LEU A 1 173 ? -6.615 -3.681 -18.198 1.00 71.81 173 LEU A C 1
ATOM 1354 O O . LEU A 1 173 ? -6.891 -4.238 -19.251 1.00 71.81 173 LEU A O 1
ATOM 1358 N N . VAL A 1 174 ? -7.550 -3.137 -17.420 1.00 77.38 174 VAL A N 1
ATOM 1359 C CA . VAL A 1 174 ? -8.988 -3.156 -17.721 1.00 77.38 174 VAL A CA 1
ATOM 1360 C C . VAL A 1 174 ? -9.275 -2.355 -18.988 1.00 77.38 174 VAL A C 1
ATOM 1362 O O . VAL A 1 174 ? -10.027 -2.825 -19.837 1.00 77.38 174 VAL A O 1
ATOM 1365 N N . LEU A 1 175 ? -8.625 -1.203 -19.179 1.00 81.94 175 LEU A N 1
ATOM 1366 C CA . LEU A 1 175 ? -8.721 -0.429 -20.419 1.00 81.94 175 LEU A CA 1
ATOM 1367 C C . LEU A 1 175 ? -8.170 -1.215 -21.625 1.00 81.94 175 LEU A C 1
ATOM 1369 O O . LEU A 1 175 ? -8.799 -1.226 -22.683 1.00 81.94 175 LEU A O 1
ATOM 1373 N N . ARG A 1 176 ? -7.040 -1.922 -21.466 1.00 82.00 176 ARG A N 1
ATOM 1374 C CA . ARG A 1 176 ? -6.467 -2.812 -22.496 1.00 82.00 176 ARG A CA 1
ATOM 1375 C C . ARG A 1 176 ? -7.392 -3.982 -22.828 1.00 82.00 176 ARG A C 1
ATOM 1377 O O . ARG A 1 176 ? -7.597 -4.261 -24.004 1.00 82.00 176 ARG A O 1
ATOM 1384 N N . VAL A 1 177 ? -7.966 -4.637 -21.819 1.00 83.19 177 VAL A N 1
ATOM 1385 C CA . VAL A 1 177 ? -8.911 -5.752 -21.990 1.00 83.19 177 VAL A CA 1
ATOM 1386 C C . VAL A 1 177 ? -10.190 -5.267 -22.666 1.00 83.19 177 VAL A C 1
ATOM 1388 O O . VAL A 1 177 ? -10.630 -5.885 -23.628 1.00 83.19 177 VAL A O 1
ATOM 1391 N N . MET A 1 178 ? -10.746 -4.130 -22.240 1.00 88.25 178 MET A N 1
ATOM 1392 C CA . MET A 1 178 ? -11.921 -3.519 -22.868 1.00 88.25 178 MET A CA 1
ATOM 1393 C C . MET A 1 178 ? -11.679 -3.261 -24.361 1.00 88.25 178 MET A C 1
ATOM 1395 O O . MET A 1 178 ? -12.477 -3.684 -25.193 1.00 88.25 178 MET A O 1
ATOM 1399 N N . VAL A 1 179 ? -10.561 -2.620 -24.718 1.00 88.00 179 VAL A N 1
ATOM 1400 C CA . VAL A 1 179 ? -10.217 -2.352 -26.125 1.00 88.00 179 VAL A CA 1
ATOM 1401 C C . VAL A 1 179 ? -9.942 -3.640 -26.901 1.00 88.00 179 VAL A C 1
ATOM 1403 O O . VAL A 1 179 ? -10.434 -3.786 -28.019 1.00 88.00 179 VAL A O 1
ATOM 1406 N N . GLY A 1 180 ? -9.233 -4.599 -26.305 1.00 84.75 180 GLY A N 1
ATOM 1407 C CA . GLY A 1 180 ? -8.983 -5.908 -26.907 1.00 84.75 180 GLY A CA 1
ATOM 1408 C C . GLY A 1 180 ? -10.270 -6.679 -27.213 1.00 84.75 180 GLY A C 1
ATOM 1409 O O . GLY A 1 180 ? -10.394 -7.245 -28.295 1.00 84.75 180 GLY A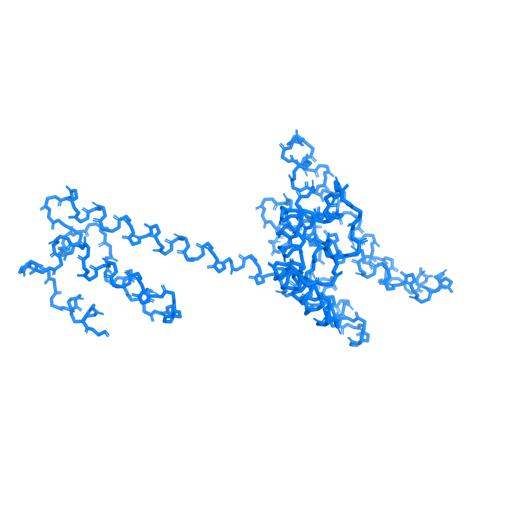 O 1
ATOM 1410 N N . LEU A 1 181 ? -11.256 -6.644 -26.312 1.00 87.38 181 LEU A N 1
ATOM 1411 C CA . LEU A 1 181 ? -12.561 -7.279 -26.514 1.00 87.38 181 LEU A CA 1
ATOM 1412 C C . LEU A 1 181 ? -13.400 -6.566 -27.579 1.00 87.38 181 LEU A C 1
ATOM 1414 O O . LEU A 1 181 ? -14.053 -7.242 -28.369 1.00 87.38 181 LEU A O 1
ATOM 1418 N N . ILE A 1 182 ? -13.358 -5.229 -27.649 1.00 87.12 182 ILE A N 1
ATOM 1419 C CA . ILE A 1 182 ? -14.023 -4.466 -28.721 1.00 87.12 182 ILE A CA 1
ATOM 1420 C C . ILE A 1 182 ? -13.443 -4.853 -30.083 1.00 87.12 182 ILE A C 1
ATOM 1422 O O . ILE A 1 182 ? -14.203 -5.117 -31.012 1.00 87.12 182 ILE A O 1
ATOM 1426 N N . ILE A 1 183 ? -12.112 -4.914 -30.196 1.00 87.12 183 ILE A N 1
ATOM 1427 C CA . ILE A 1 183 ? -11.437 -5.337 -31.428 1.00 87.12 183 ILE A CA 1
ATOM 1428 C C . ILE A 1 183 ? -11.848 -6.772 -31.757 1.00 87.12 183 ILE A C 1
ATOM 1430 O O . ILE A 1 183 ? -12.366 -7.017 -32.838 1.00 87.12 183 ILE A O 1
ATOM 1434 N N . LEU A 1 184 ? -11.701 -7.712 -30.823 1.00 87.38 184 LEU A N 1
ATOM 1435 C CA . LEU A 1 184 ? -12.052 -9.113 -31.055 1.00 87.38 184 LEU A CA 1
ATOM 1436 C C . LEU A 1 184 ? -13.509 -9.278 -31.515 1.00 87.38 184 LEU A C 1
ATOM 1438 O O . LEU A 1 184 ? -13.772 -9.979 -32.492 1.00 87.38 184 LEU A O 1
ATOM 1442 N N . TYR A 1 185 ? -14.445 -8.593 -30.856 1.00 86.75 185 TYR A N 1
ATOM 1443 C CA . TYR A 1 185 ? -15.852 -8.596 -31.243 1.00 86.75 185 TYR A CA 1
ATOM 1444 C C . TYR A 1 185 ? -16.050 -8.028 -32.650 1.00 86.75 185 TYR A C 1
ATOM 1446 O O . TYR A 1 185 ? -16.797 -8.599 -33.441 1.00 86.75 185 TYR A O 1
ATOM 1454 N N . ASP A 1 186 ? -15.349 -6.947 -32.994 1.00 87.88 186 ASP A N 1
ATOM 1455 C CA . ASP A 1 186 ? -15.404 -6.362 -34.331 1.00 87.88 186 ASP A CA 1
ATOM 1456 C C . ASP A 1 186 ? -14.916 -7.321 -35.423 1.00 87.88 186 ASP A C 1
ATOM 1458 O O . ASP A 1 186 ? -15.428 -7.286 -36.536 1.00 87.88 186 ASP A O 1
ATOM 1462 N N . TRP A 1 187 ? -13.961 -8.199 -35.120 1.00 81.00 187 TRP A N 1
ATOM 1463 C CA . TRP A 1 187 ? -13.461 -9.189 -36.075 1.00 81.00 187 TRP A CA 1
ATOM 1464 C C . TRP A 1 187 ? -14.380 -10.402 -36.235 1.00 81.00 187 TRP A C 1
ATOM 1466 O O . TRP A 1 187 ? -14.517 -10.912 -37.350 1.00 81.00 187 TRP A O 1
ATOM 1476 N N . VAL A 1 188 ? -14.987 -10.860 -35.138 1.00 85.00 188 VAL A N 1
ATOM 1477 C CA . VAL A 1 188 ? -15.785 -12.096 -35.091 1.00 85.00 188 VAL A CA 1
ATOM 1478 C C . VAL A 1 188 ? -17.245 -11.857 -35.480 1.00 85.00 188 VAL A C 1
ATOM 1480 O O . VAL A 1 188 ? -17.857 -12.709 -36.124 1.00 85.00 188 VAL A O 1
ATOM 1483 N N . HIS A 1 189 ? -17.824 -10.715 -35.107 1.00 82.69 189 HIS A N 1
ATOM 1484 C CA . HIS A 1 189 ? -19.240 -10.453 -35.335 1.00 82.69 189 HIS A CA 1
ATOM 1485 C C . HIS A 1 189 ? -19.511 -10.038 -36.798 1.00 82.69 189 HIS A C 1
ATOM 1487 O O . HIS A 1 189 ? -18.868 -9.102 -37.281 1.00 82.69 189 HIS A O 1
ATOM 1493 N N . PRO A 1 190 ? -20.497 -10.639 -37.501 1.00 82.00 190 PRO A N 1
ATOM 1494 C CA . PRO A 1 190 ? -20.762 -10.359 -38.920 1.00 82.00 190 PRO A CA 1
ATOM 1495 C C . PRO A 1 190 ? -21.032 -8.882 -39.237 1.00 82.00 190 PRO A C 1
ATOM 1497 O O . PRO A 1 190 ? -20.662 -8.393 -40.300 1.00 82.00 190 PRO A O 1
ATOM 1500 N N . SER A 1 191 ? -21.664 -8.168 -38.304 1.00 79.38 191 SER A N 1
ATOM 1501 C CA . SER A 1 191 ? -22.008 -6.745 -38.450 1.00 79.38 191 SER A CA 1
ATOM 1502 C C . SER A 1 191 ? -20.960 -5.788 -37.864 1.00 79.38 191 SER A C 1
ATOM 1504 O O . SER A 1 191 ? -21.113 -4.571 -37.995 1.00 79.38 191 SER A O 1
ATOM 1506 N N . GLY A 1 192 ? -19.928 -6.315 -37.193 1.00 84.06 192 GLY A N 1
ATOM 1507 C CA . GLY A 1 192 ? -18.905 -5.538 -36.491 1.00 84.06 192 GLY A CA 1
ATOM 1508 C C . GLY A 1 192 ? -19.379 -4.828 -35.215 1.00 84.06 192 GLY A C 1
ATOM 1509 O O . GLY A 1 192 ? -20.576 -4.730 -34.928 1.00 84.06 192 GLY A O 1
ATOM 1510 N N . ALA A 1 193 ? -18.422 -4.291 -34.456 1.00 84.25 193 ALA A N 1
ATOM 1511 C CA . ALA A 1 193 ? -18.654 -3.561 -33.207 1.00 84.25 193 ALA A CA 1
ATOM 1512 C C . ALA A 1 193 ? -19.177 -2.133 -33.442 1.00 84.25 193 ALA A C 1
ATOM 1514 O O . ALA A 1 193 ? -19.785 -1.540 -32.554 1.00 84.25 193 ALA A O 1
ATOM 1515 N N . PHE A 1 194 ? -18.941 -1.577 -34.635 1.00 82.25 194 PHE A N 1
ATOM 1516 C CA . PHE A 1 194 ? -19.160 -0.162 -34.959 1.00 82.25 194 PHE A CA 1
ATOM 1517 C C . PHE A 1 194 ? -20.524 0.146 -35.600 1.00 82.25 194 PHE A C 1
ATOM 1519 O O . PHE A 1 194 ? -20.802 1.300 -35.935 1.00 82.25 194 PHE A O 1
ATOM 1526 N N . CYS A 1 195 ? -21.390 -0.856 -35.779 1.00 80.62 195 CYS A N 1
ATOM 1527 C CA . CYS A 1 195 ? -22.737 -0.657 -36.313 1.00 80.62 195 CYS A CA 1
ATOM 1528 C C . CYS A 1 195 ? -23.708 -0.111 -35.244 1.00 80.62 195 CYS A C 1
ATOM 1530 O O . CYS A 1 195 ? -23.528 -0.323 -34.048 1.00 80.62 195 CYS A O 1
ATOM 1532 N N . ARG A 1 196 ? -24.777 0.587 -35.663 1.00 75.19 196 ARG A N 1
ATOM 1533 C CA . ARG A 1 196 ? -25.772 1.169 -34.729 1.00 75.19 196 ARG A CA 1
ATOM 1534 C C . ARG A 1 196 ? -26.548 0.129 -33.916 1.00 75.19 196 ARG A C 1
ATOM 1536 O O . ARG A 1 196 ? -27.062 0.468 -32.861 1.00 75.19 196 ARG A O 1
ATOM 1543 N N . SER A 1 197 ? -26.659 -1.092 -34.429 1.00 76.56 197 SER A N 1
ATOM 1544 C CA . SER A 1 197 ? -27.344 -2.217 -33.789 1.00 76.56 197 SER A CA 1
ATOM 1545 C C . SER A 1 197 ? -26.409 -3.087 -32.944 1.00 76.56 197 SER A C 1
ATOM 1547 O O . SER A 1 197 ? -26.828 -4.143 -32.483 1.00 76.56 197 SER A O 1
ATOM 1549 N N . SER A 1 198 ? -25.139 -2.695 -32.792 1.00 80.62 198 SER A N 1
ATOM 1550 C CA . SER A 1 198 ? -24.170 -3.426 -31.975 1.00 80.62 198 SER A CA 1
ATOM 1551 C C . SER A 1 198 ? -24.612 -3.435 -30.514 1.00 80.62 198 SER A C 1
ATOM 1553 O O . SER A 1 198 ? -25.037 -2.410 -29.982 1.00 80.62 198 SER A O 1
ATOM 1555 N N . SER A 1 199 ? -24.462 -4.578 -29.843 1.00 80.12 199 SER A N 1
ATOM 1556 C CA . SER A 1 199 ? -24.657 -4.680 -28.392 1.00 80.12 199 SER A CA 1
ATOM 1557 C C . SER A 1 199 ? -23.526 -4.019 -27.594 1.00 80.12 199 SER A C 1
ATOM 1559 O O . SER A 1 199 ? -23.608 -3.926 -26.372 1.00 80.12 199 SER A O 1
ATOM 1561 N N . VAL A 1 200 ? -22.454 -3.587 -28.267 1.00 82.69 200 VAL A N 1
ATOM 1562 C CA . VAL A 1 200 ? -21.276 -2.958 -27.661 1.00 82.69 200 VAL A CA 1
ATOM 1563 C C . VAL A 1 200 ? -21.364 -1.438 -27.815 1.00 82.69 200 VAL A C 1
ATOM 1565 O O . VAL A 1 200 ? -21.345 -0.922 -28.933 1.00 82.69 200 VAL A O 1
ATOM 1568 N N . ASP A 1 201 ? -21.397 -0.700 -26.698 1.00 84.31 201 ASP A N 1
ATOM 1569 C CA . ASP A 1 201 ? -21.385 0.773 -26.702 1.00 84.31 201 ASP A CA 1
ATOM 1570 C C . ASP A 1 201 ? -19.975 1.337 -26.947 1.00 84.31 201 ASP A C 1
ATOM 1572 O O . ASP A 1 201 ? -19.313 1.897 -26.069 1.00 84.31 201 ASP A O 1
ATOM 1576 N N . VAL A 1 202 ? -19.509 1.216 -28.190 1.00 84.25 202 VAL A N 1
ATOM 1577 C CA . VAL A 1 202 ? -18.189 1.718 -28.593 1.00 84.25 202 VAL A CA 1
ATOM 1578 C C . VAL A 1 202 ? -18.080 3.234 -28.392 1.00 84.25 202 VAL A C 1
ATOM 1580 O O . VAL A 1 202 ? -17.019 3.737 -28.028 1.00 84.25 202 VAL A O 1
ATOM 1583 N N . LYS A 1 203 ? -19.170 3.989 -28.570 1.00 82.56 203 LYS A N 1
ATOM 1584 C CA . LYS A 1 203 ? -19.165 5.449 -28.390 1.00 82.56 203 LYS A CA 1
ATOM 1585 C C . LYS A 1 203 ? -18.915 5.828 -26.928 1.00 82.56 203 LYS A C 1
ATOM 1587 O O . LYS A 1 203 ? -18.127 6.744 -26.677 1.00 82.56 203 LYS A O 1
ATOM 1592 N N . GLY A 1 204 ? -19.569 5.147 -25.988 1.00 83.88 204 GLY A N 1
ATOM 1593 C CA . GLY A 1 204 ? -19.318 5.290 -24.556 1.00 83.88 204 GLY A CA 1
ATOM 1594 C C . GLY A 1 204 ? -17.877 4.936 -24.197 1.00 83.88 204 GLY A C 1
ATOM 1595 O O . GLY A 1 204 ? -17.200 5.734 -23.547 1.00 83.88 204 GLY A O 1
ATOM 1596 N N . CYS A 1 205 ? -17.365 3.815 -24.712 1.00 85.25 205 CYS A N 1
ATOM 1597 C CA . CYS A 1 205 ? -15.988 3.373 -24.470 1.00 85.25 205 CYS A CA 1
ATOM 1598 C C . CYS A 1 205 ? -14.931 4.364 -24.987 1.00 85.25 205 CYS A C 1
ATOM 1600 O O . CYS A 1 205 ? -13.969 4.649 -24.275 1.00 85.25 205 CYS A O 1
ATOM 1602 N N . VAL A 1 206 ? -15.098 4.930 -26.190 1.00 86.19 206 VAL A N 1
ATOM 1603 C CA . VAL A 1 206 ? -14.135 5.909 -26.732 1.00 86.19 206 VAL A CA 1
ATOM 1604 C C . VAL A 1 206 ? -14.182 7.222 -25.943 1.00 86.19 206 VAL A C 1
ATOM 1606 O O . VAL A 1 206 ? -13.132 7.762 -25.603 1.00 86.19 206 VAL A O 1
ATOM 1609 N N . LYS A 1 207 ? -15.373 7.709 -25.565 1.00 85.50 207 LYS A N 1
ATOM 1610 C CA . LYS A 1 207 ? -15.486 8.886 -24.683 1.00 85.50 207 LYS A CA 1
ATOM 1611 C C . LYS A 1 207 ? -14.837 8.651 -23.323 1.00 85.50 207 LYS A C 1
ATOM 1613 O O . LYS A 1 207 ? -14.176 9.543 -22.801 1.00 85.50 207 LYS A O 1
ATOM 1618 N N . PHE A 1 208 ? -15.011 7.458 -22.765 1.00 84.19 208 PHE A N 1
ATOM 1619 C CA . PHE A 1 208 ? -14.388 7.078 -21.504 1.00 84.19 208 PHE A CA 1
ATOM 1620 C C . PHE A 1 208 ? -12.857 7.031 -21.615 1.00 84.19 208 PHE A C 1
ATOM 1622 O O . PHE A 1 208 ? -12.177 7.520 -20.718 1.00 84.19 208 PHE A O 1
ATOM 1629 N N . LEU A 1 209 ? -12.306 6.525 -22.727 1.00 85.69 209 LEU A N 1
ATOM 1630 C CA . LEU A 1 209 ? -10.863 6.557 -23.006 1.00 85.69 209 LEU A CA 1
ATOM 1631 C C . LEU A 1 209 ? -10.327 7.989 -23.140 1.00 85.69 209 LEU A C 1
ATOM 1633 O O . LEU A 1 209 ? -9.274 8.285 -22.588 1.00 85.69 209 LEU A O 1
ATOM 1637 N N . GLN A 1 210 ? -11.059 8.888 -23.803 1.00 85.00 210 GLN A N 1
ATOM 1638 C CA . GLN A 1 210 ? -10.675 10.303 -23.935 1.00 85.00 210 GLN A CA 1
ATOM 1639 C C . GLN A 1 210 ? -10.677 11.072 -22.604 1.00 85.00 210 GLN A C 1
ATOM 1641 O O . GLN A 1 210 ? -10.027 12.107 -22.494 1.00 85.00 210 GLN A O 1
ATOM 1646 N N . GLN A 1 211 ? -11.391 10.578 -21.590 1.00 86.12 211 GLN A N 1
ATOM 1647 C CA . GLN A 1 211 ? -11.361 11.133 -20.232 1.00 86.12 211 GLN A CA 1
ATOM 1648 C C . GLN A 1 211 ? -10.145 10.654 -19.416 1.00 86.12 211 GLN A C 1
ATOM 1650 O O . GLN A 1 211 ? -9.918 11.154 -18.315 1.00 86.12 211 GLN A O 1
ATOM 1655 N N . GLN A 1 212 ? -9.366 9.692 -19.926 1.00 81.56 212 GLN A N 1
ATOM 1656 C CA . GLN A 1 212 ? -8.154 9.191 -19.273 1.00 81.56 212 GLN A CA 1
ATOM 1657 C C . GLN A 1 212 ? -6.919 10.029 -19.654 1.00 81.56 212 GLN A C 1
ATOM 1659 O O . GLN A 1 212 ? -6.921 10.706 -20.682 1.00 81.56 212 GLN A O 1
ATOM 1664 N N . PRO A 1 213 ? -5.823 9.968 -18.869 1.00 83.44 213 PRO A N 1
ATOM 1665 C CA . PRO A 1 213 ? -4.575 10.647 -19.208 1.00 83.44 213 PRO A CA 1
ATOM 1666 C C . PRO A 1 213 ? -4.077 10.275 -20.620 1.00 83.44 213 PRO A C 1
ATOM 1668 O O . PRO A 1 213 ? -4.052 9.080 -20.943 1.00 83.44 213 PRO A O 1
ATOM 1671 N N . PRO A 1 214 ? -3.606 11.241 -21.438 1.00 81.62 214 PRO A N 1
ATOM 1672 C CA . PRO A 1 214 ? -3.193 10.987 -22.825 1.00 81.62 214 PRO A CA 1
ATOM 1673 C C . PRO A 1 214 ? -2.134 9.887 -22.959 1.00 81.62 214 PRO A C 1
ATOM 1675 O O . PRO A 1 214 ? -2.197 9.055 -23.858 1.00 81.62 214 PRO A O 1
ATOM 1678 N N . THR A 1 215 ? -1.212 9.808 -21.997 1.00 78.75 215 THR A N 1
ATOM 1679 C CA . THR A 1 215 ? -0.158 8.783 -21.928 1.00 78.75 215 THR A CA 1
ATOM 1680 C C . THR A 1 215 ? -0.691 7.348 -21.857 1.00 78.75 215 THR A C 1
ATOM 1682 O O . THR A 1 215 ? 0.013 6.417 -22.241 1.00 78.75 215 THR A O 1
ATOM 1685 N N . LYS A 1 216 ? -1.929 7.152 -21.385 1.00 79.44 216 LYS A N 1
ATOM 1686 C CA . LYS A 1 216 ? -2.598 5.845 -21.285 1.00 79.44 216 LYS A CA 1
ATOM 1687 C C . LYS A 1 216 ? -3.604 5.617 -22.407 1.00 79.44 216 LYS A C 1
ATOM 1689 O O . LYS A 1 216 ? -3.733 4.493 -22.886 1.00 79.44 216 LYS A O 1
ATOM 1694 N N . ALA A 1 217 ? -4.326 6.667 -22.792 1.00 84.38 217 ALA A N 1
ATOM 1695 C CA . ALA A 1 217 ? -5.402 6.595 -23.771 1.00 84.38 217 ALA A CA 1
ATOM 1696 C C . ALA A 1 217 ? -4.883 6.469 -25.210 1.00 84.38 217 ALA A C 1
ATOM 1698 O O . ALA A 1 217 ? -5.417 5.669 -25.974 1.00 84.38 217 ALA A O 1
ATOM 1699 N N . GLU A 1 218 ? -3.824 7.199 -25.573 1.00 86.88 218 GLU A N 1
ATOM 1700 C CA . GLU A 1 218 ? -3.374 7.320 -26.966 1.00 86.88 218 GLU A CA 1
ATOM 1701 C C . GLU A 1 218 ? -2.970 5.979 -27.611 1.00 86.88 218 GLU A C 1
ATOM 1703 O O . GLU A 1 218 ? -3.423 5.690 -28.721 1.00 86.88 218 GLU A O 1
ATOM 1708 N N . PRO A 1 219 ? -2.213 5.081 -26.939 1.00 86.06 219 PRO A N 1
ATOM 1709 C CA . PRO A 1 219 ? -1.904 3.764 -27.501 1.00 86.06 219 PRO A CA 1
ATOM 1710 C C . PRO A 1 219 ? -3.155 2.906 -27.740 1.00 86.06 219 PRO A C 1
ATOM 1712 O O . PRO A 1 219 ? -3.217 2.143 -28.702 1.00 86.06 219 PRO A O 1
ATOM 1715 N N . LEU A 1 220 ? -4.165 3.041 -26.877 1.00 87.62 220 LEU A N 1
ATOM 1716 C CA . LEU A 1 220 ? -5.414 2.283 -26.945 1.00 87.62 220 LEU A CA 1
ATOM 1717 C C . LEU A 1 220 ? -6.357 2.825 -28.025 1.00 87.62 220 LEU A C 1
ATOM 1719 O O . LEU A 1 220 ? -6.978 2.049 -28.751 1.00 87.62 220 LEU A O 1
ATOM 1723 N N . LEU A 1 221 ? -6.426 4.150 -28.172 1.00 87.12 221 LEU A N 1
ATOM 1724 C CA . LEU A 1 221 ? -7.146 4.808 -29.261 1.00 87.12 221 LEU A CA 1
ATOM 1725 C C . LEU A 1 221 ? -6.518 4.453 -30.613 1.00 87.12 221 LEU A C 1
ATOM 1727 O O . LEU A 1 221 ? -7.239 4.097 -31.541 1.00 87.12 221 LEU A O 1
ATOM 1731 N N . ASN A 1 222 ? -5.186 4.435 -30.708 1.00 86.00 222 ASN A N 1
ATOM 1732 C CA . ASN A 1 222 ? -4.482 3.971 -31.905 1.00 86.00 222 ASN A CA 1
ATOM 1733 C C . ASN A 1 222 ? -4.762 2.496 -32.218 1.00 86.00 222 ASN A C 1
ATOM 1735 O O . ASN A 1 222 ? -5.003 2.157 -33.376 1.00 86.00 222 ASN A O 1
ATOM 1739 N N . ALA A 1 223 ? -4.823 1.625 -31.208 1.00 83.81 223 ALA A N 1
ATOM 1740 C CA . ALA A 1 223 ? -5.217 0.234 -31.421 1.00 83.81 223 ALA A CA 1
ATOM 1741 C C . ALA A 1 223 ? -6.621 0.128 -32.048 1.00 83.81 223 ALA A C 1
ATOM 1743 O O . ALA A 1 223 ? -6.798 -0.626 -33.006 1.00 83.81 223 ALA A O 1
ATOM 1744 N N . LEU A 1 224 ? -7.591 0.930 -31.587 1.00 84.69 224 LEU A N 1
ATOM 1745 C CA . LEU A 1 224 ? -8.919 1.005 -32.208 1.00 84.69 224 LEU A CA 1
ATOM 1746 C C . LEU A 1 224 ? -8.874 1.584 -33.630 1.00 84.69 224 LEU A C 1
ATOM 1748 O O . LEU A 1 224 ? -9.567 1.065 -34.500 1.00 84.69 224 LEU A O 1
ATOM 1752 N N . ARG A 1 225 ? -8.064 2.619 -33.891 1.00 83.75 225 ARG A N 1
ATOM 1753 C CA . ARG A 1 225 ? -7.939 3.256 -35.219 1.00 83.75 225 ARG A CA 1
ATOM 1754 C C . ARG A 1 225 ? -7.386 2.301 -36.280 1.00 83.75 225 ARG A C 1
ATOM 1756 O O . ARG A 1 225 ? -7.875 2.307 -37.406 1.00 83.75 225 ARG A O 1
ATOM 1763 N N . TYR A 1 226 ? -6.383 1.497 -35.927 1.00 81.06 226 TYR A N 1
ATOM 1764 C CA . TYR A 1 226 ? -5.601 0.734 -36.909 1.00 81.06 226 TYR A CA 1
ATOM 1765 C C . TYR A 1 226 ? -5.892 -0.768 -36.936 1.00 81.06 226 TYR A C 1
ATOM 1767 O O . TYR A 1 226 ? -5.599 -1.418 -37.934 1.00 81.06 226 TYR A O 1
ATOM 1775 N N . THR A 1 227 ? -6.466 -1.330 -35.870 1.00 83.81 227 THR A N 1
ATOM 1776 C CA . THR A 1 227 ? -6.622 -2.794 -35.728 1.00 83.81 227 THR A CA 1
ATOM 1777 C C . THR A 1 227 ? -8.071 -3.254 -35.877 1.00 83.81 227 THR A C 1
ATOM 1779 O O . THR A 1 227 ? -8.347 -4.448 -35.821 1.00 83.81 227 THR A O 1
ATOM 1782 N N . THR A 1 228 ? -9.026 -2.338 -36.038 1.00 81.75 228 THR A N 1
ATOM 1783 C CA . THR A 1 228 ? -10.446 -2.679 -36.199 1.00 81.75 228 THR A CA 1
ATOM 1784 C C . THR A 1 228 ? -10.788 -2.917 -37.665 1.00 81.75 228 THR A C 1
ATOM 1786 O O . THR A 1 228 ? -10.246 -2.278 -38.567 1.00 81.75 228 THR A O 1
ATOM 1789 N N . LYS A 1 229 ? -11.693 -3.861 -37.913 1.00 79.62 229 LYS A N 1
ATOM 1790 C CA . LYS A 1 229 ? -12.072 -4.311 -39.253 1.00 79.62 229 LYS A CA 1
ATOM 1791 C C . LYS A 1 229 ? -13.152 -3.415 -39.855 1.00 79.62 229 LYS A C 1
ATOM 1793 O O . LYS A 1 229 ? -13.054 -3.026 -41.017 1.00 79.62 229 LYS A O 1
ATOM 1798 N N . HIS A 1 230 ? -14.167 -3.049 -39.071 1.00 82.69 230 HIS A N 1
ATOM 1799 C CA . HIS A 1 230 ? -15.363 -2.381 -39.592 1.00 82.69 230 HIS A CA 1
ATOM 1800 C C . HIS A 1 230 ? -15.404 -0.867 -39.350 1.00 82.69 230 HIS A C 1
ATOM 1802 O O . HIS A 1 230 ? -16.334 -0.203 -39.808 1.00 82.69 230 HIS A O 1
ATOM 1808 N N . LEU A 1 231 ? -14.399 -0.268 -38.703 1.00 76.75 231 LEU A N 1
ATOM 1809 C CA . LEU A 1 231 ? -14.377 1.177 -38.423 1.00 76.75 231 LEU A CA 1
ATOM 1810 C C . LEU A 1 231 ? -14.562 2.036 -39.691 1.00 76.75 231 LEU A C 1
ATOM 1812 O O . LEU A 1 231 ? -15.273 3.043 -39.667 1.00 76.75 231 LEU A O 1
ATOM 1816 N N . ASN A 1 232 ? -14.010 1.598 -40.826 1.00 77.69 232 ASN A N 1
ATOM 1817 C CA . ASN A 1 232 ? -14.088 2.324 -42.096 1.00 77.69 232 ASN A CA 1
ATOM 1818 C C . ASN A 1 232 ? -15.325 1.990 -42.957 1.00 77.69 232 ASN A C 1
ATOM 1820 O O . ASN A 1 232 ? -15.534 2.638 -43.988 1.00 77.69 232 ASN A O 1
ATOM 1824 N N . HIS A 1 233 ? -16.197 1.069 -42.533 1.00 78.62 233 HIS A N 1
ATOM 1825 C CA . HIS A 1 233 ? -17.398 0.671 -43.286 1.00 78.62 233 HIS A CA 1
ATOM 1826 C C . HIS A 1 233 ? -18.469 1.764 -43.325 1.00 78.62 233 HIS A C 1
ATOM 1828 O O . HIS A 1 233 ? -18.709 2.438 -42.325 1.00 78.62 233 HIS A O 1
ATOM 1834 N N . GLN A 1 234 ? -19.169 1.931 -44.454 1.00 69.50 234 GLN A N 1
ATOM 1835 C CA . GLN A 1 234 ? -20.198 2.977 -44.629 1.00 69.50 234 GLN A CA 1
ATOM 1836 C C . GLN A 1 234 ? -21.325 2.930 -43.575 1.00 69.50 234 GLN A C 1
ATOM 1838 O O . GLN A 1 234 ? -21.945 3.953 -43.293 1.00 69.50 234 GLN A O 1
ATOM 1843 N N . SER A 1 235 ? -21.547 1.768 -42.955 1.00 71.88 235 SER A N 1
ATOM 1844 C CA . SER A 1 235 ? -22.488 1.554 -41.849 1.00 71.88 235 SER A CA 1
ATOM 1845 C C . SER A 1 235 ? -22.051 2.180 -40.515 1.00 71.88 235 SER A C 1
ATOM 1847 O O . SER A 1 235 ? -22.886 2.364 -39.625 1.00 71.88 235 SER A O 1
ATOM 1849 N N . THR A 1 236 ? -20.773 2.538 -40.366 1.00 76.12 236 THR A N 1
ATOM 1850 C CA . THR A 1 236 ? -20.217 3.130 -39.146 1.00 76.12 236 THR A CA 1
ATOM 1851 C C . THR A 1 236 ? -20.660 4.588 -38.989 1.00 76.12 236 THR A C 1
ATOM 1853 O O . THR A 1 236 ? -20.393 5.410 -39.875 1.00 76.12 236 THR A O 1
ATOM 1856 N N . PRO A 1 237 ? -21.292 4.962 -37.858 1.00 79.75 237 PRO A N 1
ATOM 1857 C CA . PRO A 1 237 ? -21.748 6.324 -37.609 1.00 79.75 237 PRO A CA 1
ATOM 1858 C C . PRO A 1 237 ? -20.632 7.365 -37.763 1.00 79.75 237 PRO A C 1
ATOM 1860 O O . PRO A 1 237 ? -19.588 7.262 -37.117 1.00 79.75 237 PRO A O 1
ATOM 1863 N N . LYS A 1 238 ? -20.893 8.424 -38.547 1.00 77.69 238 LYS A N 1
ATOM 1864 C CA . LYS A 1 238 ? -19.950 9.540 -38.778 1.00 77.69 238 LYS A CA 1
ATOM 1865 C C . LYS A 1 238 ? -19.386 10.110 -37.471 1.00 77.69 238 LYS A C 1
ATOM 1867 O O . LYS A 1 238 ? -18.192 10.351 -37.380 1.00 77.69 238 LYS A O 1
ATOM 1872 N N . ASN A 1 239 ? -20.219 10.208 -36.435 1.00 76.50 239 ASN A N 1
ATOM 1873 C CA . ASN A 1 239 ? -19.824 10.727 -35.126 1.00 76.50 239 ASN A CA 1
ATOM 1874 C C . ASN A 1 239 ? -18.715 9.903 -34.457 1.00 76.50 239 ASN A C 1
ATOM 1876 O O . ASN A 1 239 ? -17.887 10.488 -33.776 1.00 76.50 239 ASN A O 1
ATOM 1880 N N . ILE A 1 240 ? -18.690 8.574 -34.631 1.00 75.12 240 ILE A N 1
ATOM 1881 C CA . ILE A 1 240 ? -17.648 7.708 -34.048 1.00 75.12 240 ILE A CA 1
ATOM 1882 C C . ILE A 1 240 ? -16.337 7.873 -34.822 1.00 75.12 240 ILE A C 1
ATOM 1884 O O . ILE A 1 240 ? -15.276 7.954 -34.211 1.00 75.12 240 ILE A O 1
ATOM 1888 N N . ARG A 1 241 ? -16.413 8.014 -36.153 1.00 75.62 241 ARG A N 1
ATOM 1889 C CA . ARG A 1 241 ? -15.239 8.304 -36.990 1.00 75.62 241 ARG A CA 1
ATOM 1890 C C . ARG A 1 241 ? -14.597 9.636 -36.622 1.00 75.62 241 ARG A C 1
ATOM 1892 O O . ARG A 1 241 ? -13.389 9.690 -36.473 1.00 75.62 241 ARG A O 1
ATOM 1899 N N . THR A 1 242 ? -15.394 10.687 -36.422 1.00 78.69 242 THR A N 1
ATOM 1900 C CA . THR A 1 242 ? -14.884 11.997 -35.987 1.00 78.69 242 THR A CA 1
ATOM 1901 C C . THR A 1 242 ? -14.228 11.917 -34.608 1.00 78.69 242 THR A C 1
ATOM 1903 O O . THR A 1 242 ? -13.196 12.536 -34.387 1.00 78.69 242 THR A O 1
ATOM 1906 N N . LEU A 1 243 ? -14.791 11.120 -33.696 1.00 77.44 243 LEU A N 1
ATOM 1907 C CA . LEU A 1 243 ? -14.282 10.952 -32.331 1.00 77.44 243 LEU A CA 1
ATOM 1908 C C . LEU A 1 243 ? -12.935 10.215 -32.283 1.00 77.44 243 LEU A C 1
ATOM 1910 O O . LEU A 1 243 ? -12.140 10.469 -31.388 1.00 77.44 243 LEU A O 1
ATOM 1914 N N . LEU A 1 244 ? -12.690 9.318 -33.241 1.00 72.75 244 LEU A N 1
ATOM 1915 C CA . LEU A 1 244 ? -11.435 8.578 -33.396 1.00 72.75 244 LEU A CA 1
ATOM 1916 C C . LEU A 1 244 ? -10.461 9.231 -34.391 1.00 72.75 244 LEU A C 1
ATOM 1918 O O . LEU A 1 244 ? -9.356 8.729 -34.537 1.00 72.75 244 LEU A O 1
ATOM 1922 N N . ALA A 1 245 ? -10.842 10.306 -35.084 1.00 65.06 245 ALA A N 1
ATOM 1923 C CA . ALA A 1 245 ? -9.969 11.040 -36.009 1.00 65.06 245 ALA A CA 1
ATOM 1924 C C . ALA A 1 245 ? -9.262 12.247 -35.360 1.00 65.06 245 ALA A C 1
ATOM 1926 O O . ALA A 1 245 ? -8.308 12.758 -35.939 1.00 65.06 245 ALA A O 1
ATOM 1927 N N . ALA A 1 246 ? -9.749 12.694 -34.197 1.00 53.69 246 ALA A N 1
ATOM 1928 C CA . ALA A 1 246 ? -9.083 13.649 -33.309 1.00 53.69 246 ALA A CA 1
ATOM 1929 C C . ALA A 1 246 ? -8.046 12.930 -32.447 1.00 53.69 246 ALA A C 1
ATOM 1931 O O . ALA A 1 246 ? -6.989 13.530 -32.173 1.00 53.69 246 ALA A O 1
#

Radius of gyration: 26.01 Å; Cα contacts (8 Å, |Δi|>4): 182; chains: 1; bounding box: 69×38×76 Å

Sequence (246 aa):
MKTPAIQNDFSYYRRSVSRGGLINAELPPGEEPHITAEVANRMSLFYAQATPMLKVLSEATSQFVNENQPDLENTTETLSTMAKVCLRMLENPKLVAQFSREETSLLVLRVMVGLIILYDWVHPSGAFCRSSSVDVKGCVKFLQQQPPTKAEPLLNALRKLVAQFSREETSLLVLRVMVGLIILYDWVHPSGAFCRSSSVDVKGCVKFLQQQPPTKAEPLLNALRYTTKHLNHQSTPKNIRTLLAA

Nearest PDB structures (foldseek):
  6yjk-assembly1_A  TM=7.241E-01  e=1.013E-11  Rhincodon typus
  7ajl-assembly1_AAA  TM=7.304E-01  e=1.224E-10  Mus musculus
  7ajl-assembly1_BBB  TM=7.095E-01  e=9.584E-11  Mus musculus
  7ajk-assembly1_CCC  TM=4.354E-01  e=1.000E-09  Homo sapiens

InterPro domains:
  IPR009828 CYRIA/CYRIB, Rac1 binding domain [PF07159] (1-159)
  IPR009828 CYRIA/CYRIB, Rac1 binding domain [PF07159] (162-241)
  IPR039789 CYFIP-related Rac1 interactor [PTHR12422] (1-159)

pLDDT: mean 80.11, std 9.7, range [45.38, 93.25]

Foldseek 3Di:
DPCPVVLVVLVVVVVCVVVVHDQVVPDDPPDDPPADPVNSVVVNVQVVDPHSVLVVVLVVLQVVCVVVVVCLCVSLVVLQVLLVVLLVCLPDVVNVVPDPDPVVNLVSLVSNLSSLLSSQSRPPVGCPDPPHSHPVVSSLVSLVVDDCVRSVVSVVSVVVSVVVVVPPPVVLVVLVVLLVVLQVQQVPPPQGCQAPPHPHPVVVSLVVLVPDDCVRSVVSLVCVVPRGDCCPPPRGDPVSVVSSVD